Protein AF-A0A5J4NW02-F1 (afdb_monomer_lite)

Sequence (324 aa):
MDTNLSDVGVLQARELKDLLNSIPVDLALSSDLRRANLSAAEFSLPVKIEQDSRLRERNFGVYCGTARRELQKFAETNSKIGGGCDGWRAVGGECSHEMAHRTSTFLMDICVRLVQRLKNGVSALSGKNGTNCPILGHMQTTAMPDPVIDLFDDGESPDDVRSTFAYAGHVLIVSHGGWIRHLLRLLSIQSQHSRYFPKQCVNSVMRNCGLCQVGVAFELAALENYDGKPDPTAVTESPLPVFGTLTGNSEQLSTCHFYSLADRRLPLTAVCYHFNVIKSELETKIRNPNRREPTETSGNSAETLCSQMEIIFSDDGDEYAGKP

Structure (mmCIF, N/CA/C/O backbone):
data_AF-A0A5J4NW02-F1
#
_entry.id   AF-A0A5J4NW02-F1
#
loop_
_atom_site.group_PDB
_atom_site.id
_atom_site.type_symbol
_atom_site.label_atom_id
_atom_site.label_alt_id
_atom_site.label_comp_id
_atom_site.label_asym_id
_atom_site.label_entity_id
_atom_site.label_seq_id
_atom_site.pdbx_PDB_ins_code
_atom_site.Cartn_x
_atom_site.Cartn_y
_atom_site.Cartn_z
_atom_site.occupancy
_atom_site.B_iso_or_equiv
_atom_site.auth_seq_id
_atom_site.auth_comp_id
_atom_site.auth_asym_id
_atom_site.auth_atom_id
_atom_site.pdbx_PDB_model_num
ATOM 1 N N . MET A 1 1 ? 9.909 -10.406 -11.349 1.00 80.81 1 MET A N 1
ATOM 2 C CA . MET A 1 1 ? 10.999 -11.287 -10.862 1.00 80.81 1 MET A CA 1
ATOM 3 C C . MET A 1 1 ? 10.720 -11.690 -9.418 1.00 80.81 1 MET A C 1
ATOM 5 O O . MET A 1 1 ? 10.355 -10.825 -8.622 1.00 80.81 1 MET A O 1
ATOM 9 N N . ASP A 1 2 ? 10.867 -12.974 -9.092 1.00 89.75 2 ASP A N 1
ATOM 10 C CA . ASP A 1 2 ? 10.615 -13.523 -7.754 1.00 89.75 2 ASP A CA 1
ATOM 11 C C . ASP A 1 2 ? 11.936 -13.936 -7.086 1.00 89.75 2 ASP A C 1
ATOM 13 O O . ASP A 1 2 ? 12.480 -15.008 -7.343 1.00 89.75 2 ASP A O 1
ATOM 17 N N . THR A 1 3 ? 12.508 -13.023 -6.304 1.00 90.38 3 THR A N 1
ATOM 18 C CA . THR A 1 3 ? 13.841 -13.157 -5.704 1.00 90.38 3 THR A CA 1
ATOM 19 C C . THR A 1 3 ? 13.765 -13.473 -4.215 1.00 90.38 3 THR A C 1
ATOM 21 O O . THR A 1 3 ? 12.813 -13.092 -3.533 1.00 90.38 3 THR A O 1
ATOM 24 N N . ASN A 1 4 ? 14.798 -14.148 -3.705 1.00 94.00 4 ASN A N 1
ATOM 25 C CA . ASN A 1 4 ? 14.999 -14.332 -2.267 1.00 94.00 4 ASN A CA 1
ATOM 26 C C . ASN A 1 4 ? 15.510 -13.037 -1.611 1.00 94.00 4 ASN A C 1
ATOM 28 O O . ASN A 1 4 ? 15.978 -12.122 -2.294 1.00 94.00 4 ASN A O 1
ATOM 32 N N . LEU A 1 5 ? 15.454 -12.989 -0.279 1.00 93.19 5 LEU A N 1
ATOM 33 C CA . LEU A 1 5 ? 16.158 -11.974 0.502 1.00 93.19 5 LEU A CA 1
ATOM 34 C C . LEU A 1 5 ? 17.674 -12.198 0.444 1.00 93.19 5 LEU A C 1
ATOM 36 O O . LEU A 1 5 ? 18.139 -13.333 0.356 1.00 93.19 5 LEU A O 1
ATOM 40 N N . SER A 1 6 ? 18.433 -11.106 0.520 1.00 95.44 6 SER A N 1
ATOM 41 C CA . SER A 1 6 ? 19.857 -11.153 0.856 1.00 95.44 6 SER A CA 1
ATOM 42 C C . SER A 1 6 ? 20.044 -11.332 2.364 1.00 95.44 6 SER A C 1
ATOM 44 O O . SER A 1 6 ? 19.114 -11.084 3.133 1.00 95.44 6 SER A O 1
ATOM 46 N N . ASP A 1 7 ? 21.259 -11.663 2.805 1.00 95.69 7 ASP A N 1
ATOM 47 C CA . ASP A 1 7 ? 21.586 -11.767 4.236 1.00 95.69 7 ASP A CA 1
ATOM 48 C C . ASP A 1 7 ? 21.279 -10.466 4.996 1.00 95.69 7 ASP A C 1
ATOM 50 O O . ASP A 1 7 ? 20.726 -10.486 6.095 1.00 95.69 7 ASP A O 1
ATOM 54 N N . VAL A 1 8 ? 21.555 -9.317 4.366 1.00 95.50 8 VAL A N 1
ATOM 55 C CA . VAL A 1 8 ? 21.200 -7.993 4.899 1.00 95.50 8 VAL A CA 1
ATOM 56 C C . VAL A 1 8 ? 19.683 -7.842 5.022 1.00 95.50 8 VAL A C 1
ATOM 58 O O . VAL A 1 8 ? 19.200 -7.371 6.047 1.00 95.50 8 VAL A O 1
ATOM 61 N N . GLY A 1 9 ? 18.921 -8.267 4.010 1.00 94.69 9 GLY A N 1
ATOM 62 C CA . GLY A 1 9 ? 17.458 -8.208 4.037 1.00 94.69 9 GLY A CA 1
ATOM 63 C C . GLY A 1 9 ? 16.840 -9.102 5.115 1.00 94.69 9 GLY A C 1
ATOM 64 O O . GLY A 1 9 ? 15.874 -8.699 5.759 1.00 94.69 9 GLY A O 1
ATOM 65 N N . VAL A 1 10 ? 17.418 -10.285 5.357 1.00 96.38 10 VAL A N 1
ATOM 66 C CA . VAL A 1 10 ? 17.011 -11.173 6.460 1.00 96.38 10 VAL A CA 1
ATOM 67 C C . VAL A 1 10 ? 17.256 -10.498 7.808 1.00 96.38 10 VAL A C 1
ATOM 69 O O . VAL A 1 10 ? 16.361 -10.485 8.651 1.00 96.38 10 VAL A O 1
ATOM 72 N N . LEU A 1 11 ? 18.436 -9.898 8.006 1.00 95.19 11 LEU A N 1
ATOM 73 C CA . LEU A 1 11 ? 18.758 -9.191 9.247 1.00 95.19 11 LEU A CA 1
ATOM 74 C C . LEU A 1 11 ? 17.799 -8.018 9.491 1.00 95.19 11 LEU A C 1
ATOM 76 O O . LEU A 1 11 ? 17.215 -7.927 10.568 1.00 95.19 11 LEU A O 1
ATOM 80 N N . GLN A 1 12 ? 17.571 -7.182 8.475 1.00 94.31 12 GLN A N 1
ATOM 81 C CA . GLN A 1 12 ? 16.637 -6.053 8.548 1.00 94.31 12 GLN A CA 1
ATOM 82 C C . GLN A 1 12 ? 15.213 -6.501 8.908 1.00 94.31 12 GLN A C 1
ATOM 84 O O . GLN A 1 12 ? 14.571 -5.891 9.761 1.00 94.31 12 GLN A O 1
ATOM 89 N N . ALA A 1 13 ? 14.718 -7.582 8.297 1.00 95.12 13 ALA A N 1
ATOM 90 C CA . ALA A 1 13 ? 13.386 -8.102 8.593 1.00 95.12 13 ALA A CA 1
ATOM 91 C C . ALA A 1 13 ? 13.298 -8.655 10.023 1.00 95.12 13 ALA A C 1
ATOM 93 O O . ALA A 1 13 ? 12.345 -8.367 10.748 1.00 95.12 13 ALA A O 1
ATOM 94 N N . ARG A 1 14 ? 14.320 -9.397 10.460 1.00 94.81 14 ARG A N 1
ATOM 95 C CA . ARG A 1 14 ? 14.390 -9.948 11.816 1.00 94.81 14 ARG A CA 1
ATOM 96 C C . ARG A 1 14 ? 14.440 -8.861 12.881 1.00 94.81 14 ARG A C 1
ATOM 98 O O . ARG A 1 14 ? 13.827 -9.012 13.933 1.00 94.81 14 ARG A O 1
ATOM 105 N N . GLU A 1 15 ? 15.125 -7.755 12.616 1.00 92.56 15 GLU A N 1
ATOM 106 C CA . GLU A 1 15 ? 15.189 -6.627 13.542 1.00 92.56 15 GLU A CA 1
ATOM 107 C C . GLU A 1 15 ? 13.808 -6.020 13.827 1.00 92.56 15 GLU A C 1
ATOM 109 O O . GLU A 1 15 ? 13.578 -5.545 14.940 1.00 92.56 15 GLU A O 1
ATOM 114 N N . LEU A 1 16 ? 12.869 -6.072 12.877 1.00 92.38 16 LEU A N 1
ATOM 115 C CA . LEU A 1 16 ? 11.509 -5.562 13.066 1.00 92.38 16 LEU A CA 1
ATOM 116 C C . LEU A 1 16 ? 10.633 -6.436 13.969 1.00 92.38 16 LEU A C 1
ATOM 118 O O . LEU A 1 16 ? 9.588 -5.967 14.414 1.00 92.38 16 LEU A O 1
ATOM 122 N N . LYS A 1 17 ? 11.044 -7.674 14.268 1.00 91.06 17 LYS A N 1
ATOM 123 C CA . LYS A 1 17 ? 10.248 -8.649 15.023 1.00 91.06 17 LYS A CA 1
ATOM 124 C C . LYS A 1 17 ? 9.696 -8.085 16.330 1.00 91.06 17 LYS A C 1
ATOM 126 O O . LYS A 1 17 ? 8.482 -8.077 16.516 1.00 91.06 17 LYS A O 1
ATOM 131 N N . ASP A 1 18 ? 10.559 -7.614 17.225 1.00 86.88 18 ASP A N 1
ATOM 132 C CA . ASP A 1 18 ? 10.126 -7.170 18.558 1.00 86.88 18 ASP A CA 1
ATOM 133 C C . ASP A 1 18 ? 9.234 -5.928 18.469 1.00 86.88 18 ASP A C 1
ATOM 135 O O . ASP A 1 18 ? 8.256 -5.794 19.201 1.00 86.88 18 ASP A O 1
ATOM 139 N N . LEU A 1 19 ? 9.535 -5.049 17.511 1.00 87.06 19 LEU A N 1
ATOM 140 C CA . LEU A 1 19 ? 8.756 -3.846 17.265 1.00 87.06 19 LEU A CA 1
ATOM 141 C C . LEU A 1 19 ? 7.344 -4.185 16.769 1.00 87.06 19 LEU A C 1
ATOM 143 O O . LEU A 1 19 ? 6.371 -3.657 17.297 1.00 87.06 19 LEU A O 1
ATOM 147 N N . LEU A 1 20 ? 7.209 -5.077 15.789 1.00 88.81 20 LEU A N 1
ATOM 148 C CA . LEU A 1 20 ? 5.904 -5.452 15.241 1.00 88.81 20 LEU A CA 1
ATOM 149 C C . LEU A 1 20 ? 5.084 -6.302 16.222 1.00 88.81 20 LEU A C 1
ATOM 151 O O . LEU A 1 20 ? 3.869 -6.152 16.274 1.00 88.81 20 LEU A O 1
ATOM 155 N N . ASN A 1 21 ? 5.733 -7.130 17.048 1.00 86.19 21 ASN A N 1
ATOM 156 C CA . ASN A 1 21 ? 5.059 -7.886 18.111 1.00 86.19 21 ASN A CA 1
ATOM 157 C C . ASN A 1 21 ? 4.647 -7.019 19.313 1.00 86.19 21 ASN A C 1
ATOM 159 O O . ASN A 1 21 ? 3.878 -7.480 20.153 1.00 86.19 21 ASN A O 1
ATOM 163 N N . SER A 1 22 ? 5.120 -5.769 19.402 1.00 84.00 22 SER A N 1
ATOM 164 C CA . SER A 1 22 ? 4.680 -4.832 20.446 1.00 84.00 22 SER A CA 1
ATOM 165 C C . SER A 1 22 ? 3.260 -4.298 20.225 1.00 84.00 22 SER A C 1
ATOM 167 O O . SER A 1 22 ? 2.674 -3.725 21.143 1.00 84.00 22 SER A O 1
ATOM 169 N N . ILE A 1 23 ? 2.690 -4.508 19.031 1.00 84.12 23 ILE A N 1
ATOM 170 C CA . ILE A 1 23 ? 1.340 -4.079 18.669 1.00 84.12 23 ILE A CA 1
ATOM 171 C C . ILE A 1 23 ? 0.458 -5.297 18.380 1.00 84.12 23 ILE A C 1
ATOM 173 O O . ILE A 1 23 ? 0.873 -6.197 17.648 1.00 84.12 23 ILE A O 1
ATOM 177 N N . PRO A 1 24 ? -0.785 -5.331 18.895 1.00 85.38 24 PRO A N 1
ATOM 178 C CA . PRO A 1 24 ? -1.750 -6.346 18.498 1.00 85.38 24 PRO A CA 1
ATOM 179 C C . PRO A 1 24 ? -2.114 -6.192 17.013 1.00 85.38 24 PRO A C 1
ATOM 181 O O . PRO A 1 24 ? -2.712 -5.196 16.617 1.00 85.38 24 PRO A O 1
ATOM 184 N N . VAL A 1 25 ? -1.765 -7.189 16.197 1.00 90.62 25 VAL A N 1
ATOM 185 C CA . VAL A 1 25 ? -2.126 -7.268 14.772 1.00 90.62 25 VAL A CA 1
ATOM 186 C C . VAL A 1 25 ? -3.330 -8.194 14.613 1.00 90.62 25 VAL A C 1
ATOM 188 O O . VAL A 1 25 ? -3.232 -9.377 14.924 1.00 90.62 25 VAL A O 1
ATOM 191 N N . ASP A 1 26 ? -4.452 -7.680 14.110 1.00 91.31 26 ASP A N 1
ATOM 192 C CA . ASP A 1 26 ? -5.682 -8.453 13.879 1.00 91.31 26 ASP A CA 1
ATOM 193 C C . ASP A 1 26 ? -5.646 -9.242 12.566 1.00 91.31 26 ASP A C 1
ATOM 195 O O . ASP A 1 26 ? -6.254 -10.311 12.453 1.00 91.31 26 ASP A O 1
ATOM 199 N N . LEU A 1 27 ? -4.945 -8.705 11.565 1.00 94.06 27 LEU A N 1
ATOM 200 C CA . LEU A 1 27 ? -4.784 -9.313 10.251 1.00 94.06 27 LEU A CA 1
ATOM 201 C C . LEU A 1 27 ? -3.380 -9.033 9.709 1.00 94.06 27 LEU A C 1
ATOM 203 O O . LEU A 1 27 ? -2.937 -7.887 9.690 1.00 94.06 27 LEU A O 1
ATOM 207 N N . ALA A 1 28 ? -2.696 -10.072 9.236 1.00 96.81 28 ALA A N 1
ATOM 208 C CA . ALA A 1 28 ? -1.406 -9.946 8.568 1.00 96.81 28 ALA A CA 1
ATOM 209 C C . ALA A 1 28 ? -1.525 -10.436 7.125 1.00 96.81 28 ALA A C 1
ATOM 211 O O . ALA A 1 28 ? -1.912 -11.582 6.889 1.00 96.81 28 ALA A O 1
ATOM 212 N N . LEU A 1 29 ? -1.175 -9.580 6.166 1.00 98.25 29 LEU A N 1
ATOM 213 C CA . LEU A 1 29 ? -1.147 -9.914 4.747 1.00 98.25 29 LEU A CA 1
ATOM 214 C C . LEU A 1 29 ? 0.242 -9.679 4.168 1.00 98.25 29 LEU A C 1
ATOM 216 O O . LEU A 1 29 ? 0.945 -8.743 4.551 1.00 98.25 29 LEU A O 1
ATOM 220 N N . SER A 1 30 ? 0.625 -10.505 3.206 1.00 98.50 30 SER A N 1
ATOM 221 C CA . SER A 1 30 ? 1.867 -10.356 2.465 1.00 98.50 30 SER A CA 1
ATOM 222 C C . SER A 1 30 ? 1.644 -10.581 0.977 1.00 98.50 30 SER A C 1
ATOM 224 O O . SER A 1 30 ? 0.786 -11.365 0.566 1.00 98.50 30 SER A O 1
ATOM 226 N N . SER A 1 31 ? 2.438 -9.910 0.149 1.00 98.31 31 SER A N 1
ATOM 227 C CA . SER A 1 31 ? 2.602 -10.341 -1.233 1.00 98.31 31 SER A CA 1
ATOM 228 C C . SER A 1 31 ? 3.123 -11.775 -1.268 1.00 98.31 31 SER A C 1
ATOM 230 O O . SER A 1 31 ? 4.024 -12.163 -0.530 1.00 98.31 31 SER A O 1
ATOM 232 N N . ASP A 1 32 ? 2.588 -12.550 -2.198 1.00 96.31 32 ASP A N 1
ATOM 233 C CA . ASP A 1 32 ? 3.012 -13.918 -2.482 1.00 96.31 32 ASP A CA 1
ATOM 234 C C . ASP A 1 32 ? 4.400 -14.030 -3.147 1.00 96.31 32 ASP A C 1
ATOM 236 O O . ASP A 1 32 ? 4.909 -15.136 -3.319 1.00 96.31 32 ASP A O 1
ATOM 240 N N . LEU A 1 33 ? 5.051 -12.911 -3.488 1.00 95.75 33 LEU A N 1
ATOM 241 C CA . LEU A 1 33 ? 6.451 -12.915 -3.920 1.00 95.75 33 LEU A CA 1
ATOM 242 C C . LEU A 1 33 ? 7.375 -13.214 -2.737 1.00 95.75 33 LEU A C 1
ATOM 244 O O . LEU A 1 33 ? 7.241 -12.636 -1.655 1.00 95.75 33 LEU A O 1
ATOM 248 N N . ARG A 1 34 ? 8.378 -14.061 -2.975 1.00 96.06 34 ARG A N 1
ATOM 249 C CA . ARG A 1 34 ? 9.289 -14.618 -1.969 1.00 96.06 34 ARG A CA 1
ATOM 250 C C . ARG A 1 34 ? 9.885 -13.563 -1.063 1.00 96.06 34 ARG A C 1
ATOM 252 O O . ARG A 1 34 ? 9.798 -13.725 0.141 1.00 96.06 34 ARG A O 1
ATOM 259 N N . ARG A 1 35 ? 10.450 -12.477 -1.596 1.00 95.81 35 ARG A N 1
ATOM 260 C CA . ARG A 1 35 ? 11.056 -11.423 -0.761 1.00 95.81 35 ARG A CA 1
ATOM 261 C C . ARG A 1 35 ? 10.088 -10.836 0.277 1.00 95.81 35 ARG A C 1
ATOM 263 O O . ARG A 1 35 ? 10.482 -10.681 1.422 1.00 95.81 35 ARG A O 1
ATOM 270 N N . ALA A 1 36 ? 8.828 -10.583 -0.082 1.00 97.38 36 ALA A N 1
ATOM 271 C CA . ALA A 1 36 ? 7.838 -10.051 0.856 1.00 97.38 36 ALA A CA 1
ATOM 272 C C . ALA A 1 36 ? 7.376 -11.131 1.842 1.00 97.38 36 ALA A C 1
ATOM 274 O O . ALA A 1 36 ? 7.312 -10.901 3.048 1.00 97.38 36 ALA A O 1
ATOM 275 N N . ASN A 1 37 ? 7.112 -12.338 1.342 1.00 95.38 37 ASN A N 1
ATOM 276 C CA . ASN A 1 37 ? 6.675 -13.458 2.165 1.00 95.38 37 ASN A CA 1
ATOM 277 C C . ASN A 1 37 ? 7.744 -13.901 3.184 1.00 95.38 37 ASN A C 1
ATOM 279 O O . ASN A 1 37 ? 7.434 -14.135 4.348 1.00 95.38 37 ASN A O 1
ATOM 283 N N . LEU A 1 38 ? 9.010 -13.967 2.767 1.00 96.62 38 LEU A N 1
ATOM 284 C CA . LEU A 1 38 ? 10.145 -14.290 3.632 1.00 96.62 38 LEU A CA 1
ATOM 285 C C . LEU A 1 38 ? 10.386 -13.189 4.671 1.00 96.62 38 LEU A C 1
ATOM 287 O O . LEU A 1 38 ? 10.618 -13.515 5.829 1.00 96.62 38 LEU A O 1
ATOM 291 N N . SER A 1 39 ? 10.262 -11.905 4.307 1.00 96.94 39 SER A N 1
ATOM 292 C CA . SER A 1 39 ? 10.325 -10.817 5.295 1.00 96.94 39 SER A CA 1
ATOM 293 C C . SER A 1 39 ? 9.221 -10.954 6.339 1.00 96.94 39 SER A C 1
ATOM 295 O O . SER A 1 39 ? 9.494 -10.875 7.532 1.00 96.94 39 SER A O 1
ATOM 297 N N . ALA A 1 40 ? 7.990 -11.222 5.898 1.00 96.62 40 ALA A N 1
ATOM 298 C CA . ALA A 1 40 ? 6.853 -11.400 6.791 1.00 96.62 40 ALA A CA 1
ATOM 299 C C . ALA A 1 40 ? 7.052 -12.591 7.750 1.00 96.62 40 ALA A C 1
ATOM 301 O O . ALA A 1 40 ? 6.693 -12.506 8.924 1.00 96.62 40 ALA A O 1
ATOM 302 N N . ALA A 1 41 ? 7.671 -13.679 7.279 1.00 95.19 41 ALA A N 1
ATOM 303 C CA . ALA A 1 41 ? 7.980 -14.848 8.101 1.00 95.19 41 ALA A CA 1
ATOM 304 C C . ALA A 1 41 ? 8.973 -14.539 9.239 1.00 95.19 41 ALA A C 1
ATOM 306 O O . ALA A 1 41 ? 8.799 -15.044 10.351 1.00 95.19 41 ALA A O 1
ATOM 307 N N . GLU A 1 42 ? 9.968 -13.672 9.013 1.00 96.50 42 GLU A N 1
ATOM 308 C CA . GLU A 1 42 ? 10.928 -13.278 10.060 1.00 96.50 42 GLU A CA 1
ATOM 309 C C . GLU A 1 42 ? 10.255 -12.515 11.217 1.00 96.50 42 GLU A C 1
ATOM 311 O O . GLU A 1 42 ? 10.723 -12.582 12.357 1.00 96.50 42 GLU A O 1
ATOM 316 N N . PHE A 1 43 ? 9.111 -11.862 10.978 1.00 93.62 43 PHE A N 1
ATOM 317 C CA . PHE A 1 43 ? 8.384 -11.111 12.009 1.00 93.62 43 PHE A CA 1
ATOM 318 C C . PHE A 1 43 ? 7.805 -12.001 13.114 1.00 93.62 43 PHE A C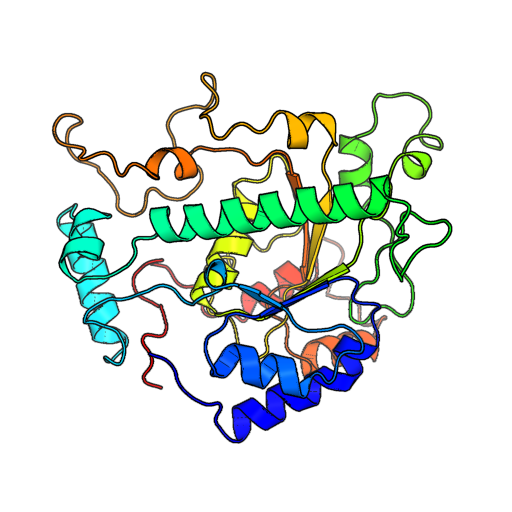 1
ATOM 320 O O . PHE A 1 43 ? 7.514 -11.502 14.198 1.00 93.62 43 PHE A O 1
ATOM 327 N N . SER A 1 44 ? 7.673 -13.316 12.881 1.00 91.69 44 SER A N 1
ATOM 328 C CA . SER A 1 44 ? 7.189 -14.285 13.880 1.00 91.69 44 SER A CA 1
ATOM 329 C C . SER A 1 44 ? 5.861 -13.878 14.543 1.00 91.69 44 SER A C 1
ATOM 331 O O . SER A 1 44 ? 5.718 -13.992 15.759 1.00 91.69 44 SER A O 1
ATOM 333 N N . LEU A 1 45 ? 4.917 -13.352 13.758 1.00 90.88 45 LEU A N 1
ATOM 334 C CA . LEU A 1 45 ? 3.649 -12.831 14.274 1.00 90.88 45 LEU A CA 1
ATOM 335 C C . LEU A 1 45 ? 2.769 -13.953 14.846 1.00 90.88 45 LEU A C 1
ATOM 337 O O . LEU A 1 45 ? 2.776 -15.067 14.316 1.00 90.88 45 LEU A O 1
ATOM 341 N N . PRO A 1 46 ? 1.950 -13.664 15.873 1.00 90.00 46 PRO A N 1
ATOM 342 C CA . PRO A 1 46 ? 1.022 -14.641 16.443 1.00 90.00 46 PRO A CA 1
ATOM 343 C C . PRO A 1 46 ? -0.159 -14.957 15.512 1.00 90.00 46 PRO A C 1
ATOM 345 O O . PRO A 1 46 ? -0.817 -15.984 15.674 1.00 90.00 46 PRO A O 1
ATOM 348 N N . VAL A 1 47 ? -0.442 -14.082 14.542 1.00 92.06 47 VAL A N 1
ATOM 349 C CA . VAL A 1 47 ? -1.497 -14.273 13.543 1.00 92.06 47 VAL A CA 1
ATOM 350 C C . VAL A 1 47 ? -0.949 -14.904 12.269 1.00 92.06 47 VAL A C 1
ATOM 352 O O . VAL A 1 47 ? 0.175 -14.633 11.845 1.00 92.06 47 VAL A O 1
ATOM 355 N N . LYS A 1 48 ? -1.772 -15.738 11.624 1.00 95.25 48 LYS A N 1
ATOM 356 C CA . LYS A 1 48 ? -1.430 -16.334 10.332 1.00 95.25 48 LYS A CA 1
ATOM 357 C C . LYS A 1 48 ? -1.273 -15.233 9.282 1.00 95.25 48 LYS A C 1
ATOM 359 O O . LYS A 1 48 ? -2.153 -14.391 9.131 1.00 95.25 48 LYS A O 1
ATOM 364 N N . ILE A 1 49 ? -0.180 -15.302 8.529 1.00 96.88 49 ILE A N 1
ATOM 365 C CA . ILE A 1 49 ? 0.072 -14.415 7.395 1.00 96.88 49 ILE A CA 1
ATOM 366 C C . ILE A 1 49 ? -0.680 -14.962 6.182 1.00 96.88 49 ILE A C 1
ATOM 368 O O . ILE A 1 49 ? -0.470 -16.103 5.762 1.00 96.88 49 ILE A O 1
ATOM 372 N N . GLU A 1 50 ? -1.574 -14.150 5.635 1.00 97.44 50 GLU A N 1
ATOM 373 C CA . GLU A 1 50 ? -2.312 -14.444 4.413 1.00 97.44 50 GLU A CA 1
ATOM 374 C C . GLU A 1 50 ? -1.582 -13.877 3.200 1.00 97.44 50 GLU A C 1
ATOM 376 O O . GLU A 1 50 ? -0.990 -12.803 3.259 1.00 97.44 50 GLU A O 1
ATOM 381 N N . GLN A 1 51 ? -1.614 -14.602 2.088 1.00 97.69 51 GLN A N 1
ATOM 382 C CA . GLN A 1 51 ? -0.993 -14.152 0.849 1.00 97.69 51 GLN A CA 1
ATOM 383 C C . GLN A 1 51 ? -2.038 -13.540 -0.077 1.00 97.69 51 GLN A C 1
ATOM 385 O O . GLN A 1 51 ? -3.096 -14.133 -0.282 1.00 97.69 51 GLN A O 1
ATOM 390 N N . ASP A 1 52 ? -1.726 -12.385 -0.662 1.00 97.75 52 ASP A N 1
ATOM 391 C CA . ASP A 1 52 ? -2.585 -11.723 -1.645 1.00 97.75 52 ASP A CA 1
ATOM 392 C C . ASP A 1 52 ? -1.752 -11.242 -2.842 1.00 97.75 52 ASP A C 1
ATOM 394 O O . ASP A 1 52 ? -0.830 -10.430 -2.718 1.00 97.75 52 ASP A O 1
ATOM 398 N N . SER A 1 53 ? -2.073 -11.745 -4.035 1.00 96.50 53 SER A N 1
ATOM 399 C CA . SER A 1 53 ? -1.360 -11.398 -5.267 1.00 96.50 53 SER A CA 1
ATOM 400 C C . SER A 1 53 ? -1.569 -9.940 -5.693 1.00 96.50 53 SER A C 1
ATOM 402 O O . SER A 1 53 ? -0.779 -9.410 -6.474 1.00 96.50 53 SER A O 1
ATOM 404 N N . ARG A 1 54 ? -2.596 -9.251 -5.181 1.00 96.25 54 ARG A N 1
ATOM 405 C CA . ARG A 1 54 ? -2.818 -7.816 -5.428 1.00 96.25 54 ARG A CA 1
ATOM 406 C C . ARG A 1 54 ? -1.808 -6.935 -4.707 1.00 96.25 54 ARG A C 1
ATOM 408 O O . ARG A 1 54 ? -1.733 -5.758 -5.040 1.00 96.25 54 ARG A O 1
ATOM 415 N N . LEU A 1 55 ? -1.018 -7.492 -3.785 1.00 97.31 55 LEU A N 1
ATOM 416 C CA . LEU A 1 55 ? 0.080 -6.819 -3.086 1.00 97.31 55 LEU A CA 1
ATOM 417 C C . LEU A 1 55 ? 1.421 -6.916 -3.824 1.00 97.31 55 LEU A C 1
ATOM 419 O O . LEU A 1 55 ? 2.429 -6.454 -3.295 1.00 97.31 55 LEU A O 1
ATOM 423 N N . ARG A 1 56 ? 1.487 -7.552 -5.000 1.00 96.31 56 ARG A N 1
ATOM 424 C CA . ARG A 1 56 ? 2.732 -7.702 -5.775 1.00 96.31 56 ARG A CA 1
ATOM 425 C C . ARG A 1 56 ? 3.315 -6.353 -6.198 1.00 96.31 56 ARG A C 1
ATOM 427 O O . ARG A 1 56 ? 2.588 -5.372 -6.344 1.00 96.31 56 ARG A O 1
ATOM 434 N N . GLU A 1 57 ? 4.624 -6.320 -6.442 1.00 93.81 57 GLU A N 1
ATOM 435 C CA . GLU A 1 57 ? 5.261 -5.157 -7.072 1.00 93.81 57 GLU A CA 1
ATOM 436 C C . GLU A 1 57 ? 4.658 -4.895 -8.455 1.00 93.81 57 GLU A C 1
ATOM 438 O O . GLU A 1 57 ? 4.102 -5.817 -9.063 1.00 93.81 57 GLU A O 1
ATOM 443 N N . ARG A 1 58 ? 4.771 -3.658 -8.945 1.00 91.88 58 ARG A N 1
ATOM 444 C CA . ARG A 1 58 ? 4.409 -3.329 -10.323 1.00 91.88 58 ARG A CA 1
ATOM 445 C C . ARG A 1 58 ? 5.119 -4.264 -11.299 1.00 91.88 58 ARG A C 1
ATOM 447 O O . ARG A 1 58 ? 6.308 -4.569 -11.167 1.00 91.88 58 ARG A O 1
ATOM 454 N N . ASN A 1 59 ? 4.374 -4.751 -12.283 1.00 90.81 59 ASN A N 1
ATOM 455 C CA . ASN A 1 59 ? 4.954 -5.551 -13.352 1.00 90.81 59 ASN A CA 1
ATOM 456 C C . ASN A 1 59 ? 5.577 -4.633 -14.417 1.00 90.81 59 ASN A C 1
ATOM 458 O O . ASN A 1 59 ? 4.866 -3.877 -15.064 1.00 90.81 59 ASN A O 1
ATOM 462 N N . PHE A 1 60 ? 6.884 -4.735 -14.663 1.00 90.69 60 PHE A N 1
ATOM 463 C CA . PHE A 1 60 ? 7.561 -3.961 -15.719 1.00 90.69 60 PHE A CA 1
ATOM 464 C C . PHE A 1 60 ? 7.689 -4.712 -17.050 1.00 90.69 60 PHE A C 1
ATOM 466 O O . PHE A 1 60 ? 8.398 -4.264 -17.950 1.00 90.69 60 PHE A O 1
ATOM 473 N N . GLY A 1 61 ? 7.054 -5.880 -17.175 1.00 93.00 61 GLY A N 1
ATOM 474 C CA . GLY A 1 61 ? 7.091 -6.679 -18.393 1.00 93.00 61 GLY A CA 1
ATOM 475 C C . GLY A 1 61 ? 8.510 -7.110 -18.750 1.00 93.00 61 GLY A C 1
ATOM 476 O O . GLY A 1 61 ? 9.241 -7.612 -17.890 1.00 93.00 61 GLY A O 1
ATOM 477 N N . VAL A 1 62 ? 8.922 -6.876 -19.999 1.00 93.19 62 VAL A N 1
ATOM 478 C CA . VAL A 1 62 ? 10.278 -7.203 -20.489 1.00 93.19 62 VAL A CA 1
ATOM 479 C C . VAL A 1 62 ? 11.401 -6.482 -19.733 1.00 93.19 62 VAL A C 1
ATOM 481 O O . VAL A 1 62 ? 12.543 -6.928 -19.788 1.00 93.19 62 VAL A O 1
ATOM 484 N N . TYR A 1 63 ? 11.094 -5.403 -19.005 1.00 90.81 63 TYR A N 1
ATOM 485 C CA . TYR A 1 63 ? 12.072 -4.667 -18.198 1.00 90.81 63 TYR A CA 1
ATOM 486 C C . TYR A 1 63 ? 12.282 -5.268 -16.800 1.00 90.81 63 TYR A C 1
ATOM 488 O O . TYR A 1 63 ? 13.132 -4.811 -16.041 1.00 90.81 63 TYR A O 1
ATOM 496 N N . CYS A 1 64 ? 11.559 -6.326 -16.423 1.00 88.12 64 CYS A N 1
ATOM 497 C CA . CYS A 1 64 ? 11.843 -7.032 -15.177 1.00 88.12 64 CYS A CA 1
ATOM 498 C C . CYS A 1 64 ? 13.257 -7.644 -15.197 1.00 88.12 64 CYS A C 1
ATOM 500 O O . CYS A 1 64 ? 13.562 -8.515 -16.007 1.00 88.12 64 CYS A O 1
ATOM 502 N N . GLY A 1 65 ? 14.102 -7.252 -14.246 1.00 86.19 65 GLY A N 1
ATOM 503 C CA . GLY A 1 65 ? 15.4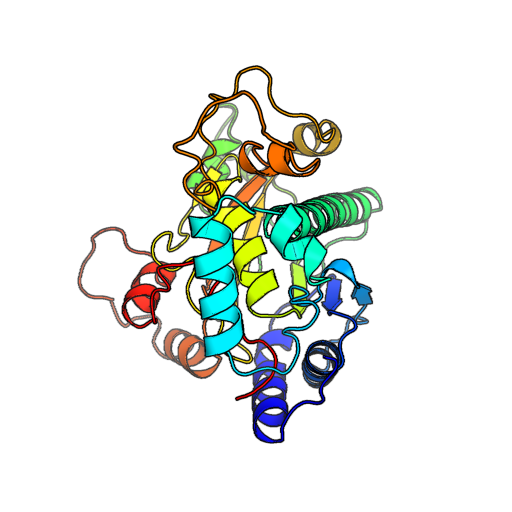90 -7.699 -14.101 1.00 86.19 65 GLY A CA 1
ATOM 504 C C . GLY A 1 65 ? 16.501 -6.887 -14.916 1.00 86.19 65 GLY A C 1
ATOM 505 O O . GLY A 1 65 ? 17.694 -7.213 -14.903 1.00 86.19 65 GLY A O 1
ATOM 506 N N . THR A 1 66 ? 16.061 -5.841 -15.618 1.00 87.56 66 THR A N 1
ATOM 507 C CA . THR A 1 66 ? 16.957 -4.936 -16.341 1.00 87.56 66 THR A CA 1
ATOM 508 C C . THR A 1 66 ? 17.524 -3.852 -15.423 1.00 87.56 66 THR A C 1
ATOM 510 O O . THR A 1 66 ? 17.149 -3.725 -14.256 1.00 87.56 66 THR A O 1
ATOM 513 N N . ALA A 1 67 ? 18.488 -3.078 -15.928 1.00 86.50 67 ALA A N 1
ATOM 514 C CA . ALA A 1 67 ? 18.992 -1.925 -15.191 1.00 86.50 67 ALA A CA 1
ATOM 515 C C . ALA A 1 67 ? 17.910 -0.837 -15.118 1.00 86.50 67 ALA A C 1
ATOM 517 O O . ALA A 1 67 ? 17.264 -0.544 -16.124 1.00 86.50 67 ALA A O 1
ATOM 518 N N . ARG A 1 68 ? 17.773 -0.173 -13.964 1.00 81.94 68 ARG A N 1
ATOM 519 C CA . ARG A 1 68 ? 16.773 0.890 -13.743 1.00 81.94 68 ARG A CA 1
ATOM 520 C C . ARG A 1 68 ? 16.775 1.973 -14.825 1.00 81.94 68 ARG A C 1
ATOM 522 O O . ARG A 1 68 ? 15.716 2.368 -15.292 1.00 81.94 68 ARG A O 1
ATOM 529 N N . ARG A 1 69 ? 17.954 2.377 -15.306 1.00 84.88 69 ARG A N 1
ATOM 530 C CA . ARG A 1 69 ? 18.104 3.349 -16.407 1.00 84.88 69 ARG A CA 1
ATOM 531 C C . ARG A 1 69 ? 17.361 2.961 -17.694 1.00 84.88 69 ARG A C 1
ATOM 533 O O . ARG A 1 69 ? 16.979 3.831 -18.466 1.00 84.88 69 ARG A O 1
ATOM 540 N N . GLU A 1 70 ? 17.192 1.666 -17.958 1.00 88.38 70 GLU A N 1
ATOM 541 C CA . GLU A 1 70 ? 16.506 1.176 -19.160 1.00 88.38 70 GLU A CA 1
ATOM 542 C C . GLU A 1 70 ? 14.993 1.307 -19.011 1.00 88.38 70 GLU A C 1
ATOM 544 O O . GLU A 1 70 ? 14.339 1.800 -19.929 1.00 88.38 70 GLU A O 1
ATOM 549 N N . LEU A 1 71 ? 14.468 0.955 -17.833 1.00 87.31 71 LEU A N 1
ATOM 550 C CA . LEU A 1 71 ? 13.076 1.204 -17.469 1.00 87.31 71 LEU A CA 1
ATOM 551 C C . LEU A 1 71 ? 12.766 2.705 -17.504 1.00 87.31 71 LEU A C 1
ATOM 553 O O . LEU A 1 71 ? 11.770 3.106 -18.095 1.00 87.31 71 LEU A O 1
ATOM 557 N N . GLN A 1 72 ? 13.658 3.535 -16.956 1.00 85.25 72 GLN A N 1
ATOM 558 C CA . GLN A 1 72 ? 13.520 4.991 -16.960 1.00 85.25 72 GLN A CA 1
ATOM 559 C C . GLN A 1 72 ? 13.454 5.561 -18.375 1.00 85.25 72 GLN A C 1
ATOM 561 O O . GLN A 1 72 ? 12.542 6.311 -18.712 1.00 85.25 72 GLN A O 1
ATOM 566 N N . LYS A 1 73 ? 14.381 5.141 -19.242 1.00 87.81 73 LYS A N 1
ATOM 567 C CA . LYS A 1 73 ? 14.389 5.555 -20.646 1.00 87.81 73 LYS A CA 1
ATOM 568 C C . LYS A 1 73 ? 13.107 5.138 -21.368 1.00 87.81 73 LYS A C 1
ATOM 570 O O . LYS A 1 73 ? 12.584 5.911 -22.173 1.00 87.81 73 LYS A O 1
ATOM 575 N N . PHE A 1 74 ? 12.608 3.931 -21.100 1.00 89.88 74 PHE A N 1
ATOM 576 C CA . PHE A 1 74 ? 11.335 3.470 -21.646 1.00 89.88 74 PHE A CA 1
ATOM 577 C C . PHE A 1 74 ? 10.172 4.331 -21.152 1.00 89.88 74 PHE A C 1
ATOM 579 O O . PHE A 1 74 ? 9.442 4.865 -21.979 1.00 89.88 74 PHE A O 1
ATOM 586 N N . ALA A 1 75 ? 10.043 4.524 -19.841 1.00 85.94 75 ALA A N 1
ATOM 587 C CA . ALA A 1 75 ? 9.010 5.342 -19.217 1.00 85.94 75 ALA A CA 1
ATOM 588 C C . ALA A 1 75 ? 8.965 6.769 -19.782 1.00 85.94 75 ALA A C 1
ATOM 590 O O . ALA A 1 75 ? 7.909 7.250 -20.196 1.00 85.94 75 ALA A O 1
ATOM 591 N N . GLU A 1 76 ? 10.121 7.430 -19.871 1.00 84.44 76 GLU A N 1
ATOM 592 C CA . GLU A 1 76 ? 10.239 8.765 -20.458 1.00 84.44 76 GLU A CA 1
ATOM 593 C C . GLU A 1 76 ? 9.818 8.788 -21.928 1.00 84.44 76 GLU A C 1
ATOM 595 O O . GLU A 1 76 ? 9.130 9.709 -22.363 1.00 84.44 76 GLU A O 1
ATOM 600 N N . THR A 1 77 ? 10.234 7.784 -22.704 1.00 86.81 77 THR A N 1
ATOM 601 C CA . THR A 1 77 ? 9.884 7.686 -24.126 1.00 86.81 77 THR A CA 1
ATOM 602 C C . THR A 1 77 ? 8.389 7.444 -24.291 1.00 86.81 77 THR A C 1
ATOM 604 O O . THR A 1 77 ? 7.749 8.151 -25.062 1.00 86.81 77 THR A O 1
ATOM 607 N N . ASN A 1 78 ? 7.829 6.500 -23.532 1.00 84.69 78 ASN A N 1
ATOM 608 C CA . ASN A 1 78 ? 6.413 6.154 -23.535 1.00 84.69 78 ASN A CA 1
ATOM 609 C C . ASN A 1 78 ? 5.536 7.368 -23.197 1.00 84.69 78 ASN A C 1
ATOM 611 O O . ASN A 1 78 ? 4.542 7.618 -23.871 1.00 84.69 78 ASN A O 1
ATOM 615 N N . SER A 1 79 ? 5.943 8.160 -22.203 1.00 78.06 79 SER A N 1
ATOM 616 C CA . SER A 1 79 ? 5.272 9.413 -21.847 1.00 78.06 79 SER A CA 1
ATOM 617 C C . SER A 1 79 ? 5.366 10.457 -22.970 1.00 78.06 79 SER A C 1
ATOM 619 O O . SER A 1 79 ? 4.345 10.985 -23.404 1.00 78.06 79 SER A O 1
ATOM 621 N N . LYS A 1 80 ? 6.566 10.699 -23.524 1.00 79.50 80 LYS A N 1
ATOM 622 C CA . LYS A 1 80 ? 6.794 11.693 -24.596 1.00 79.50 80 LYS A CA 1
ATOM 623 C C . LYS A 1 80 ? 5.998 11.421 -25.871 1.00 79.50 80 LYS A C 1
ATOM 625 O O . LYS A 1 80 ? 5.612 12.368 -26.547 1.00 79.50 80 LYS A O 1
ATOM 630 N N . ILE A 1 81 ? 5.785 10.152 -26.216 1.00 83.81 81 ILE A N 1
ATOM 631 C CA . ILE A 1 81 ? 5.023 9.762 -27.412 1.00 83.81 81 ILE A CA 1
ATOM 632 C C . ILE A 1 81 ? 3.521 9.595 -27.141 1.00 83.81 81 ILE A C 1
ATOM 634 O O . ILE A 1 81 ? 2.794 9.200 -28.047 1.00 83.81 81 ILE A O 1
ATOM 638 N N . GLY A 1 82 ? 3.058 9.841 -25.909 1.00 77.25 82 GLY A N 1
ATOM 639 C CA . GLY A 1 82 ? 1.658 9.646 -25.525 1.00 77.25 82 GLY A CA 1
ATOM 640 C C . GLY A 1 82 ? 1.217 8.179 -25.484 1.00 77.25 82 GLY A C 1
ATOM 641 O O . GLY A 1 82 ? 0.030 7.897 -25.591 1.00 77.25 82 GLY A O 1
ATOM 642 N N . GLY A 1 83 ? 2.148 7.230 -25.331 1.00 76.50 83 GLY A N 1
ATOM 643 C CA . GLY A 1 83 ? 1.845 5.794 -25.342 1.00 76.50 83 GLY A CA 1
ATOM 644 C C . GLY A 1 83 ? 1.065 5.315 -24.113 1.00 76.50 83 GLY A C 1
ATOM 645 O O . GLY A 1 83 ? 0.388 4.288 -24.174 1.00 76.50 83 GLY A O 1
ATOM 646 N N . GLY A 1 84 ? 1.119 6.064 -23.004 1.00 79.69 84 GLY A N 1
ATOM 647 C CA . GLY A 1 84 ? 0.269 5.863 -21.828 1.00 79.69 84 GLY A CA 1
ATOM 648 C C . GLY A 1 84 ? 0.242 4.409 -21.341 1.00 79.69 84 GLY A C 1
ATOM 649 O O . GLY A 1 84 ? 1.276 3.742 -21.260 1.00 79.69 84 GLY A O 1
ATOM 650 N N . CYS A 1 85 ? -0.951 3.900 -21.019 1.00 83.25 85 CYS A N 1
ATOM 651 C CA . CYS A 1 85 ? -1.112 2.504 -20.603 1.00 83.25 85 CYS A CA 1
ATOM 652 C C . CYS A 1 85 ? -0.844 1.493 -21.721 1.00 83.25 85 CYS A C 1
ATOM 654 O O . CYS A 1 85 ? -0.372 0.397 -21.431 1.00 83.25 85 CYS A O 1
ATOM 656 N N . ASP A 1 86 ? -1.120 1.833 -22.978 1.00 86.88 86 ASP A N 1
ATOM 657 C CA . ASP A 1 86 ? -0.973 0.881 -24.081 1.00 86.88 86 ASP A CA 1
ATOM 658 C C . ASP A 1 86 ? 0.495 0.571 -24.363 1.00 86.88 86 ASP A C 1
ATOM 660 O O . ASP A 1 86 ? 0.837 -0.584 -24.608 1.00 86.88 86 ASP A O 1
ATOM 664 N N . GLY A 1 87 ? 1.388 1.551 -24.214 1.00 88.50 87 GLY A N 1
ATOM 665 C CA . GLY A 1 87 ? 2.824 1.298 -24.295 1.00 88.50 87 GLY A CA 1
ATOM 666 C C . GLY A 1 87 ? 3.332 0.395 -23.170 1.00 88.50 87 GLY A C 1
ATOM 667 O O . GLY A 1 87 ? 4.111 -0.521 -23.436 1.00 88.50 87 GLY A O 1
ATOM 668 N N . TRP A 1 88 ? 2.842 0.567 -21.935 1.00 87.94 88 TRP A N 1
ATOM 669 C CA . TRP A 1 88 ? 3.141 -0.353 -20.827 1.00 87.94 88 TRP A CA 1
ATOM 670 C C . TRP A 1 88 ? 2.657 -1.781 -21.123 1.00 87.94 88 TRP A C 1
ATOM 672 O O . TRP A 1 88 ? 3.418 -2.732 -20.948 1.00 87.94 88 TRP A O 1
ATOM 682 N N . ARG A 1 89 ? 1.443 -1.946 -21.659 1.00 88.62 89 ARG A N 1
ATOM 683 C CA . ARG A 1 89 ? 0.908 -3.263 -22.048 1.00 88.62 89 ARG A CA 1
ATOM 684 C C . ARG A 1 89 ? 1.661 -3.894 -23.212 1.00 88.62 89 ARG A C 1
ATOM 686 O O . ARG A 1 89 ? 1.865 -5.106 -23.209 1.00 88.62 89 ARG A O 1
ATOM 693 N N . ALA A 1 90 ? 2.102 -3.094 -24.182 1.00 91.56 90 ALA A N 1
ATOM 694 C CA . ALA A 1 90 ? 2.844 -3.569 -25.349 1.00 91.56 90 ALA A CA 1
ATOM 695 C C . ALA A 1 90 ? 4.160 -4.263 -24.964 1.00 91.56 90 ALA A C 1
ATOM 697 O O . ALA A 1 90 ? 4.611 -5.171 -25.658 1.00 91.56 90 ALA A O 1
ATOM 698 N N . VAL A 1 91 ? 4.748 -3.878 -23.829 1.00 93.81 91 VAL A N 1
ATOM 699 C CA . VAL A 1 91 ? 5.948 -4.516 -23.273 1.00 93.81 91 VAL A CA 1
ATOM 700 C C . VAL A 1 91 ? 5.632 -5.580 -22.215 1.00 93.81 91 VAL A C 1
ATOM 702 O O . VAL A 1 91 ? 6.537 -6.060 -21.534 1.00 93.81 91 VAL A O 1
ATOM 705 N N . GLY A 1 92 ? 4.359 -5.960 -22.061 1.00 92.81 92 GLY A N 1
ATOM 706 C CA . GLY A 1 92 ? 3.881 -6.913 -21.054 1.00 92.81 92 GLY A CA 1
ATOM 707 C C . GLY A 1 92 ? 3.916 -6.377 -19.619 1.00 92.81 92 GLY A C 1
ATOM 708 O O . GLY A 1 92 ? 3.918 -7.166 -18.672 1.00 92.81 92 GLY A O 1
ATOM 709 N N . GLY A 1 93 ? 4.018 -5.058 -19.457 1.00 91.25 93 GLY A N 1
ATOM 710 C CA . GLY A 1 93 ? 4.014 -4.365 -18.177 1.00 91.25 93 GLY A CA 1
ATOM 711 C C . GLY A 1 93 ? 2.616 -3.937 -17.733 1.00 91.25 93 GLY A C 1
ATOM 712 O O . GLY A 1 93 ? 1.645 -3.991 -18.482 1.00 91.25 93 GLY A O 1
ATOM 713 N N . GLU A 1 94 ? 2.547 -3.509 -16.481 1.00 89.12 94 GLU A N 1
ATOM 714 C CA . GLU A 1 94 ? 1.387 -2.933 -15.815 1.00 89.12 94 GLU A CA 1
ATOM 715 C C . GLU A 1 94 ? 1.518 -1.408 -15.832 1.00 89.12 94 GLU A C 1
ATOM 717 O O . GLU A 1 94 ? 2.567 -0.856 -15.477 1.00 89.12 94 GLU A O 1
ATOM 722 N N . CYS A 1 95 ? 0.464 -0.706 -16.240 1.00 85.88 95 CYS A N 1
ATOM 723 C CA . CYS A 1 95 ? 0.436 0.748 -16.144 1.00 85.88 95 CYS A CA 1
ATOM 724 C C . CYS A 1 95 ? -0.017 1.224 -14.757 1.00 85.88 95 CYS A C 1
ATOM 726 O O . CYS A 1 95 ? -0.684 0.513 -14.005 1.00 85.88 95 CYS A O 1
ATOM 728 N N . SER A 1 96 ? 0.277 2.481 -14.434 1.00 82.19 96 SER A N 1
ATOM 729 C CA . SER A 1 96 ? -0.058 3.098 -13.143 1.00 82.19 96 SER A CA 1
ATOM 730 C C . SER A 1 96 ? -1.559 3.074 -12.812 1.00 82.19 96 SER A C 1
ATOM 732 O O . SER A 1 96 ? -1.922 2.981 -11.641 1.00 82.19 96 SER A O 1
ATOM 734 N N . HIS A 1 97 ? -2.447 3.089 -13.816 1.00 83.94 97 HIS A N 1
ATOM 735 C CA . HIS A 1 97 ? -3.895 2.963 -13.596 1.00 83.94 97 HIS A CA 1
ATOM 736 C C . HIS A 1 97 ? -4.311 1.541 -13.178 1.00 83.94 97 HIS A C 1
ATOM 738 O O . HIS A 1 97 ? -5.165 1.379 -12.309 1.00 83.94 97 HIS A O 1
ATOM 744 N N . GLU A 1 98 ? -3.692 0.506 -13.751 1.00 86.56 98 GLU A N 1
ATOM 745 C CA . GLU A 1 98 ? -3.918 -0.898 -13.366 1.00 86.56 98 GLU A CA 1
ATOM 746 C C . GLU A 1 98 ? -3.416 -1.151 -11.939 1.00 86.56 98 GLU A C 1
ATOM 748 O O . GLU A 1 98 ? -4.125 -1.715 -11.101 1.00 86.56 98 GLU A O 1
ATOM 753 N N . MET A 1 99 ? -2.238 -0.604 -11.631 1.00 88.38 99 MET A N 1
ATOM 754 C CA . MET A 1 99 ? -1.654 -0.593 -10.293 1.00 88.38 99 MET A CA 1
ATOM 755 C C . MET A 1 99 ? -2.577 0.086 -9.268 1.00 88.38 99 MET A C 1
ATOM 757 O O . MET A 1 99 ? -2.836 -0.457 -8.188 1.00 88.38 99 MET A O 1
ATOM 761 N N . ALA A 1 100 ? -3.117 1.262 -9.605 1.00 85.06 100 ALA A N 1
ATOM 762 C CA . ALA A 1 100 ? -4.071 1.985 -8.767 1.00 85.06 100 ALA A CA 1
ATOM 763 C C . ALA A 1 100 ? -5.374 1.192 -8.573 1.00 85.06 100 ALA A C 1
ATOM 765 O O . ALA A 1 100 ? -5.908 1.149 -7.462 1.00 85.06 100 ALA A O 1
ATOM 766 N N . HIS A 1 101 ? -5.857 0.504 -9.611 1.00 86.31 101 HIS A N 1
ATOM 767 C CA . HIS A 1 101 ? -7.058 -0.327 -9.541 1.00 86.31 101 HIS A CA 1
ATOM 768 C C . HIS A 1 101 ? -6.935 -1.461 -8.537 1.00 86.31 101 HIS A C 1
ATOM 770 O O . HIS A 1 101 ? -7.763 -1.580 -7.631 1.00 86.31 101 HIS A O 1
ATOM 776 N N . ARG A 1 102 ? -5.890 -2.283 -8.653 1.00 91.38 102 ARG A N 1
ATOM 777 C CA . ARG A 1 102 ? -5.731 -3.410 -7.729 1.00 91.38 102 ARG A CA 1
ATOM 778 C C . ARG A 1 102 ? -5.448 -2.950 -6.302 1.00 91.38 102 ARG A C 1
ATOM 780 O O . ARG A 1 102 ? -5.913 -3.591 -5.367 1.00 91.38 102 ARG A O 1
ATOM 787 N N . THR A 1 103 ? -4.740 -1.832 -6.135 1.00 92.12 103 THR A N 1
ATOM 788 C CA . THR A 1 103 ? -4.443 -1.253 -4.817 1.00 92.12 103 THR A CA 1
ATOM 789 C C . THR A 1 103 ? -5.703 -0.697 -4.148 1.00 92.12 103 THR A C 1
ATOM 791 O O . THR A 1 103 ? -5.952 -0.997 -2.984 1.00 92.12 103 THR A O 1
ATOM 794 N N . SER A 1 104 ? -6.528 0.063 -4.874 1.00 89.50 104 SER A N 1
ATOM 795 C CA . SER A 1 104 ? -7.789 0.612 -4.346 1.00 89.50 104 SER A CA 1
ATOM 796 C C . SER A 1 104 ? -8.808 -0.485 -4.041 1.00 89.50 104 SER A C 1
ATOM 798 O O . SER A 1 104 ? -9.400 -0.479 -2.966 1.00 89.50 104 SER A O 1
ATOM 800 N N . THR A 1 105 ? -8.951 -1.471 -4.931 1.00 90.06 105 THR A N 1
ATOM 801 C CA . THR A 1 105 ? -9.831 -2.631 -4.712 1.00 90.06 105 THR A CA 1
ATOM 802 C C . THR A 1 105 ? -9.399 -3.420 -3.477 1.00 90.06 105 THR A C 1
ATOM 804 O O . THR A 1 105 ? -10.222 -3.727 -2.622 1.00 90.06 105 THR A O 1
ATOM 807 N N . PHE A 1 106 ? -8.096 -3.687 -3.333 1.00 94.88 106 PHE A N 1
ATOM 808 C CA . PHE A 1 106 ? -7.551 -4.318 -2.131 1.00 94.88 106 PHE A CA 1
ATOM 809 C C . PHE A 1 106 ? -7.882 -3.518 -0.861 1.00 94.88 106 PHE A C 1
ATOM 811 O O . PHE A 1 106 ? -8.340 -4.095 0.123 1.00 94.88 106 PHE A O 1
ATOM 818 N N . LEU A 1 107 ? -7.672 -2.197 -0.879 1.00 94.56 107 LEU A N 1
ATOM 819 C CA . LEU A 1 107 ? -7.934 -1.331 0.270 1.00 94.56 107 LEU A CA 1
ATOM 820 C C . LEU A 1 107 ? -9.409 -1.380 0.696 1.00 94.56 107 LEU A C 1
ATOM 822 O O . LEU A 1 107 ? -9.687 -1.584 1.876 1.00 94.56 107 LEU A O 1
ATOM 826 N N . MET A 1 108 ? -10.343 -1.242 -0.252 1.00 92.06 108 MET A N 1
ATOM 827 C CA . MET A 1 108 ? -11.781 -1.309 0.040 1.00 92.06 108 MET A CA 1
ATOM 828 C C . MET A 1 108 ? -12.191 -2.682 0.583 1.00 92.06 108 MET A C 1
ATOM 830 O O . MET A 1 108 ? -12.905 -2.752 1.582 1.00 92.06 108 MET A O 1
ATOM 834 N N . ASP A 1 109 ? -11.694 -3.770 -0.010 1.00 93.25 109 ASP A N 1
ATOM 835 C CA . ASP A 1 109 ? -11.988 -5.130 0.454 1.00 93.25 109 ASP A CA 1
ATOM 836 C C . ASP A 1 109 ? -11.507 -5.361 1.892 1.00 93.25 109 ASP A C 1
ATOM 838 O O . ASP A 1 109 ? -12.203 -5.996 2.687 1.00 93.25 109 ASP A O 1
ATOM 842 N N . ILE A 1 110 ? -10.334 -4.829 2.256 1.00 94.56 110 ILE A N 1
ATOM 843 C CA . ILE A 1 110 ? -9.838 -4.894 3.635 1.00 94.56 110 ILE A CA 1
ATOM 844 C C . ILE A 1 110 ? -10.738 -4.106 4.588 1.00 94.56 110 ILE A C 1
ATOM 846 O O . ILE A 1 110 ? -11.076 -4.630 5.652 1.00 94.56 110 ILE A O 1
ATOM 850 N N . CYS A 1 111 ? -11.178 -2.902 4.216 1.00 93.81 111 CYS A N 1
ATOM 851 C CA . CYS A 1 111 ? -12.131 -2.131 5.017 1.00 93.81 111 CYS A CA 1
ATOM 852 C C . CYS A 1 111 ? -13.429 -2.922 5.252 1.00 93.81 111 CYS A C 1
ATOM 854 O O . CYS A 1 111 ? -13.841 -3.101 6.400 1.00 93.81 111 CYS A O 1
ATOM 856 N N . VAL A 1 112 ? -14.024 -3.483 4.193 1.00 91.81 112 VAL A N 1
ATOM 857 C CA . VAL A 1 112 ? -15.242 -4.310 4.278 1.00 91.81 112 VAL A CA 1
ATOM 858 C C . VAL A 1 112 ? -15.019 -5.538 5.163 1.00 91.81 112 VAL A C 1
ATOM 860 O O . VAL A 1 112 ? -15.851 -5.856 6.015 1.00 91.81 112 VAL A O 1
ATOM 863 N N . ARG A 1 113 ? -13.876 -6.213 5.019 1.00 92.31 113 ARG A N 1
ATOM 864 C CA . ARG A 1 113 ? -13.531 -7.392 5.820 1.00 92.31 113 ARG A CA 1
ATOM 865 C C . ARG A 1 113 ? -13.416 -7.072 7.312 1.00 92.31 113 ARG A C 1
ATOM 867 O O . ARG A 1 113 ? -13.876 -7.864 8.136 1.00 92.31 113 ARG A O 1
ATOM 874 N N . LEU A 1 114 ? -12.819 -5.937 7.677 1.00 91.12 114 LEU A N 1
ATOM 875 C CA . LEU A 1 114 ? -12.732 -5.502 9.076 1.00 91.12 114 LEU A CA 1
ATOM 876 C C . LEU A 1 114 ? -14.119 -5.178 9.651 1.00 91.12 114 LEU A C 1
ATOM 878 O O . LEU A 1 114 ? -14.445 -5.621 10.751 1.00 91.12 114 LEU A O 1
ATOM 882 N N . VAL A 1 115 ? -14.976 -4.503 8.881 1.00 88.81 115 VAL A N 1
ATOM 883 C CA . VAL A 1 115 ? -16.373 -4.241 9.270 1.00 88.81 115 VAL A CA 1
ATOM 884 C C . VAL A 1 115 ? -17.146 -5.540 9.500 1.00 88.81 115 VAL A C 1
ATOM 886 O O . VAL A 1 115 ? -17.860 -5.670 10.491 1.00 88.81 115 VAL A O 1
ATOM 889 N N . GLN A 1 116 ? -16.999 -6.530 8.618 1.00 89.06 116 GLN A N 1
ATOM 890 C CA . GLN A 1 116 ? -17.665 -7.826 8.775 1.00 89.06 116 GLN A CA 1
ATOM 891 C C . GLN A 1 116 ? -17.216 -8.555 10.047 1.00 89.06 116 GLN A C 1
ATOM 893 O O . GLN A 1 116 ? -18.041 -9.163 10.726 1.00 89.06 116 GLN A O 1
ATOM 898 N N . ARG A 1 117 ? -15.930 -8.469 10.414 1.00 89.06 117 ARG A N 1
ATOM 899 C CA . ARG A 1 117 ? -15.430 -9.020 11.685 1.00 89.06 117 ARG A CA 1
ATOM 900 C C . ARG A 1 117 ? -16.106 -8.361 12.885 1.00 89.06 117 ARG A C 1
ATOM 902 O O . ARG A 1 117 ? -16.579 -9.085 13.760 1.00 89.06 117 ARG A O 1
ATOM 909 N N . LEU A 1 118 ? -16.214 -7.030 12.880 1.00 84.56 118 LEU A N 1
ATOM 910 C CA . LEU A 1 118 ? -16.936 -6.286 13.915 1.00 84.56 118 LEU A CA 1
ATOM 911 C C . LEU A 1 118 ? -18.408 -6.713 14.000 1.00 84.56 118 LEU A C 1
ATOM 913 O O . LEU A 1 118 ? -18.880 -7.048 15.084 1.00 84.56 118 LEU A O 1
ATOM 917 N N . LYS A 1 119 ? -19.121 -6.768 12.863 1.00 85.88 119 LYS A N 1
ATOM 918 C CA . LYS A 1 119 ? -20.534 -7.197 12.800 1.00 85.88 119 LYS A CA 1
ATOM 919 C C . LYS A 1 119 ? -20.731 -8.630 13.318 1.00 85.88 119 LYS A C 1
ATOM 921 O O . LYS A 1 119 ? -21.745 -8.921 13.942 1.00 85.88 119 LYS A O 1
ATOM 926 N N . ASN A 1 120 ? -19.743 -9.504 13.123 1.00 86.56 120 ASN A N 1
ATOM 927 C CA . ASN A 1 120 ? -19.748 -10.883 13.621 1.00 86.56 120 ASN A CA 1
ATOM 928 C C . ASN A 1 120 ? -19.335 -11.011 15.102 1.00 86.56 120 ASN A C 1
ATOM 930 O O . ASN A 1 120 ? -19.143 -12.126 15.587 1.00 86.56 120 ASN A O 1
ATOM 934 N N . GLY A 1 121 ? -19.161 -9.898 15.822 1.00 78.69 121 GLY A N 1
ATOM 935 C CA . GLY A 1 121 ? -18.787 -9.894 17.237 1.00 78.69 121 GLY A CA 1
ATOM 936 C C . GLY A 1 121 ? -17.325 -10.265 17.505 1.00 78.69 121 GLY A C 1
ATOM 937 O O . GLY A 1 121 ? -16.962 -10.532 18.649 1.00 78.69 121 GLY A O 1
ATOM 938 N N . VAL A 1 122 ? -16.470 -10.289 16.476 1.00 79.50 122 VAL A N 1
ATOM 939 C CA . VAL A 1 122 ? -15.027 -10.487 16.647 1.00 79.50 122 VAL A CA 1
ATOM 940 C C . VAL A 1 122 ? -14.414 -9.150 17.049 1.00 79.50 122 VAL A C 1
ATOM 942 O O . VAL A 1 122 ? -14.140 -8.303 16.199 1.00 79.50 122 VAL A O 1
ATOM 945 N N . SER A 1 123 ? -14.216 -8.950 18.353 1.00 70.00 123 SER A N 1
ATOM 946 C CA . SER A 1 123 ? -13.550 -7.753 18.874 1.00 70.00 123 SER A CA 1
ATOM 947 C C . SER A 1 123 ? -12.106 -7.665 18.380 1.00 70.00 123 SER A C 1
ATOM 949 O O . SER A 1 123 ? -11.395 -8.673 18.347 1.00 70.00 123 SER A O 1
ATOM 951 N N . ALA A 1 124 ? -11.665 -6.452 18.046 1.00 71.56 124 ALA A N 1
ATOM 952 C CA . ALA A 1 124 ? -10.260 -6.183 17.777 1.00 71.56 124 ALA A CA 1
ATOM 953 C C . ALA A 1 124 ? -9.408 -6.532 19.008 1.00 71.56 124 ALA A C 1
ATOM 955 O O . ALA A 1 124 ? -9.786 -6.240 20.148 1.00 71.56 124 ALA A O 1
ATOM 956 N N . LEU A 1 125 ? -8.229 -7.111 18.779 1.00 64.44 125 LEU A N 1
ATOM 957 C CA . LEU A 1 125 ? -7.286 -7.498 19.832 1.00 64.44 125 LEU A CA 1
ATOM 958 C C . LEU A 1 125 ? -6.890 -6.311 20.726 1.00 64.44 125 LEU A C 1
ATOM 960 O O . LEU A 1 125 ? -6.576 -6.501 21.899 1.00 64.44 125 LEU A O 1
ATOM 964 N N . SER A 1 126 ? -6.939 -5.089 20.186 1.00 58.69 126 SER A N 1
ATOM 965 C CA . SER A 1 126 ? -6.570 -3.858 20.889 1.00 58.69 126 SER A CA 1
ATOM 966 C C . SER A 1 126 ? -7.691 -3.211 21.720 1.00 58.69 126 SER A C 1
ATOM 968 O O . SER A 1 126 ? -7.414 -2.212 22.382 1.00 58.69 126 SER A O 1
ATOM 970 N N . GLY A 1 127 ? -8.940 -3.700 21.713 1.00 53.38 127 GLY A N 1
ATOM 971 C CA . GLY A 1 127 ? -10.038 -2.925 22.304 1.00 53.38 127 GLY A CA 1
ATOM 972 C C . GLY A 1 127 ? -11.243 -3.734 22.760 1.00 53.38 127 GLY A C 1
ATOM 973 O O . GLY A 1 127 ? -12.084 -4.119 21.956 1.00 53.38 127 GLY A O 1
ATOM 974 N N . LYS A 1 128 ? -11.383 -3.886 24.083 1.00 46.47 128 LYS A N 1
ATOM 975 C CA . LYS A 1 128 ? -12.661 -4.236 24.716 1.00 46.47 128 LYS A CA 1
ATOM 976 C C . LYS A 1 128 ? -13.553 -3.025 25.024 1.00 46.47 128 LYS A C 1
ATOM 978 O O . LYS A 1 128 ? -14.669 -3.300 25.418 1.00 46.47 128 LYS A O 1
ATOM 983 N N . ASN A 1 129 ? -13.103 -1.762 24.880 1.00 47.78 129 ASN A N 1
ATOM 984 C CA . ASN A 1 129 ? -13.904 -0.541 25.159 1.00 47.78 129 ASN A CA 1
ATOM 985 C C . ASN A 1 129 ? -13.207 0.799 24.765 1.00 47.78 129 ASN A C 1
ATOM 987 O O . ASN A 1 129 ? -13.180 1.728 25.566 1.00 47.78 129 ASN A O 1
ATOM 991 N N . GLY A 1 130 ? -12.585 0.952 23.587 1.00 54.94 130 GLY A N 1
ATOM 992 C CA . GLY A 1 130 ? -11.930 2.239 23.283 1.00 54.94 130 GLY A CA 1
ATOM 993 C C . GLY A 1 130 ? -11.740 2.577 21.809 1.00 54.94 130 GLY A C 1
ATOM 994 O O . GLY A 1 130 ? -11.438 1.708 20.999 1.00 54.94 130 GLY A O 1
ATOM 995 N N . THR A 1 131 ? -11.846 3.874 21.512 1.00 56.94 131 THR A N 1
ATOM 996 C CA . THR A 1 131 ? -11.499 4.553 20.247 1.00 56.94 131 THR A CA 1
ATOM 997 C C . THR A 1 131 ? -9.997 4.633 19.978 1.00 56.94 131 THR A C 1
ATOM 999 O O . THR A 1 131 ? -9.562 5.189 18.968 1.00 56.94 131 THR A O 1
ATOM 1002 N N . ASN A 1 132 ? -9.184 4.110 20.894 1.00 66.81 132 ASN A N 1
ATOM 1003 C CA . ASN A 1 132 ? -7.745 4.256 20.837 1.00 66.81 132 ASN A CA 1
ATOM 1004 C C . ASN A 1 132 ? -7.119 3.178 19.948 1.00 66.81 132 ASN A C 1
ATOM 1006 O O . ASN A 1 132 ? -7.368 1.984 20.113 1.00 66.81 132 ASN A O 1
ATOM 1010 N N . CYS A 1 133 ? -6.248 3.607 19.042 1.00 70.06 133 CYS A N 1
ATOM 1011 C CA . CYS A 1 133 ? -5.501 2.754 18.135 1.00 70.06 133 CYS A CA 1
ATOM 1012 C C . CYS A 1 133 ? -4.034 2.629 18.588 1.00 70.06 133 CYS A C 1
ATOM 1014 O O . CYS A 1 133 ? -3.460 3.577 19.139 1.00 70.06 133 CYS A O 1
ATOM 1016 N N . PRO A 1 134 ? -3.395 1.463 18.404 1.00 74.81 134 PRO A N 1
ATOM 1017 C CA . PRO A 1 134 ? -1.986 1.304 18.727 1.00 74.81 134 PRO A CA 1
ATOM 1018 C C . PRO A 1 134 ? -1.117 2.027 17.686 1.00 74.81 134 PRO A C 1
ATOM 1020 O O . PRO A 1 134 ? -1.258 1.811 16.479 1.00 74.81 134 PRO A O 1
ATOM 1023 N N . ILE A 1 135 ? -0.194 2.871 18.154 1.00 79.06 135 ILE A N 1
ATOM 1024 C CA . ILE A 1 135 ? 0.777 3.594 17.322 1.00 79.06 135 ILE A CA 1
ATOM 1025 C C . ILE A 1 135 ? 2.181 3.056 17.610 1.00 79.06 135 ILE A C 1
ATOM 1027 O O . ILE A 1 135 ? 2.578 2.925 18.767 1.00 79.06 135 ILE A O 1
ATOM 1031 N N . LEU A 1 136 ? 2.943 2.741 16.559 1.00 77.12 136 LEU A N 1
ATOM 1032 C CA . LEU A 1 136 ? 4.312 2.239 16.685 1.00 77.12 136 LEU A CA 1
ATOM 1033 C C . LEU A 1 136 ? 5.183 3.241 17.440 1.00 77.12 136 LEU A C 1
ATOM 1035 O O . LEU A 1 136 ? 5.194 4.428 17.140 1.00 77.12 136 LEU A O 1
ATOM 1039 N N . GLY A 1 137 ? 5.914 2.753 18.439 1.00 67.19 137 GLY A N 1
ATOM 1040 C CA . GLY A 1 137 ? 6.761 3.596 19.282 1.00 67.19 137 GLY A CA 1
ATOM 1041 C C . GLY A 1 137 ? 6.020 4.456 20.311 1.00 67.19 137 GLY A C 1
ATOM 1042 O O . GLY A 1 137 ? 6.665 5.216 21.028 1.00 67.19 137 GLY A O 1
ATOM 1043 N N . HIS A 1 138 ? 4.702 4.309 20.457 1.00 66.00 138 HIS A N 1
ATOM 1044 C CA . HIS A 1 138 ? 3.960 4.880 21.579 1.00 66.00 138 HIS A CA 1
ATOM 1045 C C . HIS A 1 138 ? 3.616 3.787 22.597 1.00 66.00 138 HIS A C 1
ATOM 1047 O O . HIS A 1 138 ? 3.116 2.724 22.243 1.00 66.00 138 HIS A O 1
ATOM 1053 N N . MET A 1 139 ? 3.871 4.052 23.884 1.00 53.25 139 MET A N 1
ATOM 1054 C CA . MET A 1 139 ? 3.541 3.113 24.973 1.00 53.25 139 MET A CA 1
ATOM 1055 C C . MET A 1 139 ? 2.035 3.056 25.277 1.00 53.25 139 MET A C 1
ATOM 1057 O O . MET A 1 139 ? 1.583 2.153 25.973 1.00 53.25 139 MET A O 1
ATOM 1061 N N . GLN A 1 140 ? 1.265 4.032 24.788 1.00 60.25 140 GLN A N 1
ATOM 1062 C CA . GLN A 1 140 ? -0.178 4.137 24.983 1.00 60.25 140 GLN A CA 1
ATOM 1063 C C . GLN A 1 140 ? -0.887 4.168 23.630 1.00 60.25 140 GLN A C 1
ATOM 1065 O O . GLN A 1 140 ? -0.399 4.753 22.661 1.00 60.25 140 GLN A O 1
ATOM 1070 N N . THR A 1 141 ? -2.061 3.546 23.578 1.00 64.62 141 THR A N 1
ATOM 1071 C CA . THR A 1 141 ? -2.975 3.659 22.442 1.00 64.62 141 THR A CA 1
ATOM 1072 C C . THR A 1 141 ? -3.452 5.107 22.320 1.00 64.62 141 THR A C 1
ATOM 1074 O O . THR A 1 141 ? -3.792 5.715 23.334 1.00 64.62 141 THR A O 1
ATOM 1077 N N . THR A 1 142 ? -3.508 5.650 21.107 1.00 64.94 142 THR A N 1
ATOM 1078 C CA . THR A 1 142 ? -3.904 7.046 20.854 1.00 64.94 142 THR A CA 1
ATOM 1079 C C . THR A 1 142 ? -5.247 7.075 20.136 1.00 64.94 142 THR A C 1
ATOM 1081 O O . THR A 1 142 ? -5.468 6.277 19.226 1.00 64.94 142 THR A O 1
ATOM 1084 N N . ALA A 1 143 ? -6.151 7.970 20.528 1.00 66.19 143 ALA A N 1
ATOM 1085 C CA . ALA A 1 143 ? -7.387 8.192 19.784 1.00 66.19 143 ALA A CA 1
ATOM 1086 C C . ALA A 1 143 ? -7.089 8.663 18.349 1.00 66.19 143 ALA A C 1
ATOM 1088 O O . ALA A 1 143 ? -5.989 9.141 18.043 1.00 66.19 143 ALA A O 1
ATOM 1089 N N . MET A 1 144 ? -8.077 8.554 17.461 1.00 72.12 144 MET A N 1
ATOM 1090 C CA . MET A 1 144 ? -8.010 9.299 16.203 1.00 72.12 144 MET A CA 1
ATOM 1091 C C . MET A 1 144 ? -7.823 10.799 16.504 1.00 72.12 144 MET A C 1
ATOM 1093 O O . MET A 1 144 ? -8.369 11.279 17.496 1.00 72.12 144 MET A O 1
ATOM 1097 N N . PRO A 1 145 ? -7.037 11.547 15.706 1.00 75.88 145 PRO A N 1
ATOM 1098 C CA . PRO A 1 145 ? -6.816 12.968 15.962 1.00 75.88 145 PRO A CA 1
ATOM 1099 C C . PRO A 1 145 ? -8.132 13.753 15.945 1.00 75.88 145 PRO A C 1
ATOM 1101 O O . PRO A 1 145 ? -8.968 13.490 15.082 1.00 75.88 145 PRO A O 1
ATOM 1104 N N . ASP A 1 146 ? -8.273 14.757 16.815 1.00 75.62 146 ASP A N 1
ATOM 1105 C CA . ASP A 1 146 ? -9.483 15.598 16.887 1.00 75.62 146 ASP A CA 1
ATOM 1106 C C . ASP A 1 146 ? -9.918 16.150 15.512 1.00 75.62 146 ASP A C 1
ATOM 1108 O O . ASP A 1 146 ? -11.066 15.931 15.145 1.00 75.62 146 ASP A O 1
ATOM 1112 N N . PRO A 1 147 ? -9.020 16.663 14.635 1.00 77.44 147 PRO A N 1
ATOM 1113 C CA . PRO A 1 147 ? -9.417 17.147 13.305 1.00 77.44 147 PRO A CA 1
ATOM 1114 C C . PRO A 1 147 ? -9.988 16.086 12.355 1.00 77.44 147 PRO A C 1
ATOM 1116 O O . PRO A 1 147 ? -10.374 16.419 11.230 1.00 77.44 147 PRO A O 1
ATOM 1119 N N . VAL A 1 148 ? -9.896 14.809 12.728 1.00 79.06 148 VAL A N 1
ATOM 1120 C CA . VAL A 1 148 ? -10.551 13.698 12.040 1.00 79.06 148 VAL A CA 1
ATOM 1121 C C . VAL A 1 148 ? -11.864 13.360 12.708 1.00 79.06 148 VAL A C 1
ATOM 1123 O O . VAL A 1 148 ? -12.818 13.147 11.981 1.00 79.06 148 VAL A O 1
ATOM 1126 N N . ILE A 1 149 ? -11.921 13.331 14.040 1.00 78.12 149 ILE A N 1
ATOM 1127 C CA . ILE A 1 149 ? -13.167 13.116 14.787 1.00 78.12 149 ILE A CA 1
ATOM 1128 C C . ILE A 1 149 ? -14.200 14.181 14.396 1.00 78.12 149 ILE A C 1
ATOM 1130 O O . ILE A 1 149 ? -15.321 13.822 14.058 1.00 78.12 149 ILE A O 1
ATOM 1134 N N . ASP A 1 150 ? -13.784 15.447 14.312 1.00 80.50 150 ASP A N 1
ATOM 1135 C CA . ASP A 1 150 ? -14.631 16.588 13.939 1.00 80.50 150 ASP A CA 1
ATOM 1136 C C . ASP A 1 150 ? -15.270 16.454 12.542 1.00 80.50 150 ASP A C 1
ATOM 1138 O O . ASP A 1 150 ? -16.259 17.114 12.249 1.00 80.50 150 ASP A O 1
ATOM 1142 N N . LEU A 1 151 ? -14.709 15.627 11.646 1.00 80.00 151 LEU A N 1
ATOM 1143 C CA . LEU A 1 151 ? -15.293 15.390 10.316 1.00 80.00 151 LEU A CA 1
ATOM 1144 C C . LEU A 1 151 ? -16.526 14.481 10.358 1.00 80.00 151 LEU A C 1
ATOM 1146 O O . LEU A 1 151 ? -17.248 14.420 9.370 1.00 80.00 151 LEU A O 1
ATOM 1150 N N . PHE A 1 152 ? -16.723 13.766 11.465 1.00 76.62 152 PHE A N 1
ATOM 1151 C CA . PHE A 1 152 ? -17.848 12.860 11.703 1.00 76.62 152 PHE A CA 1
ATOM 1152 C C . PHE A 1 152 ? -18.741 13.372 12.847 1.00 76.62 152 PHE A C 1
ATOM 1154 O O . PHE A 1 152 ? -19.559 12.621 13.371 1.00 76.62 152 PHE A O 1
ATOM 1161 N N . ASP A 1 153 ? -18.533 14.620 13.281 1.00 73.31 153 ASP A N 1
ATOM 1162 C CA . ASP A 1 153 ? -19.385 15.289 14.257 1.00 73.31 153 ASP A CA 1
ATOM 1163 C C . ASP A 1 153 ? -20.566 15.946 13.531 1.00 73.31 153 ASP A C 1
ATOM 1165 O O . ASP A 1 153 ? -20.403 16.925 12.800 1.00 73.31 153 ASP A O 1
ATOM 1169 N N . ASP A 1 154 ? -21.764 15.405 13.747 1.00 64.25 154 ASP A N 1
ATOM 1170 C CA . ASP A 1 154 ? -23.015 15.939 13.199 1.00 64.25 154 ASP A CA 1
ATOM 1171 C C . ASP A 1 154 ? -23.577 17.119 14.031 1.00 64.25 154 ASP A C 1
ATOM 1173 O O . ASP A 1 154 ? -24.651 17.647 13.730 1.00 64.25 154 ASP A O 1
ATOM 1177 N N . GLY A 1 155 ? -22.864 17.569 15.072 1.00 57.94 155 GLY A N 1
ATOM 1178 C CA . GLY A 1 155 ? -23.238 18.693 15.935 1.00 57.94 155 GLY A CA 1
ATOM 1179 C C . GLY A 1 155 ? -24.066 18.312 17.168 1.00 57.94 155 GLY A C 1
ATOM 1180 O O . GLY A 1 155 ? -24.497 19.198 17.914 1.00 57.94 155 GLY A O 1
ATOM 1181 N N . GLU A 1 156 ? -24.281 17.018 17.416 1.00 55.66 156 GLU A N 1
ATOM 1182 C CA . GLU A 1 156 ? -24.807 16.515 18.687 1.00 55.66 156 GLU A CA 1
ATOM 1183 C C . GLU A 1 156 ? -23.638 16.294 19.658 1.00 55.66 156 GLU A C 1
ATOM 1185 O O . GLU A 1 156 ? -22.761 15.494 19.379 1.00 55.66 156 GLU A O 1
ATOM 1190 N N . SER A 1 157 ? -23.621 17.052 20.766 1.00 57.19 157 SER A N 1
ATOM 1191 C CA . SER A 1 157 ? -22.679 17.009 21.908 1.00 57.19 157 SER A CA 1
ATOM 1192 C C . SER A 1 157 ? -21.293 16.348 21.671 1.00 57.19 157 SER A C 1
ATOM 1194 O O . SER A 1 157 ? -21.216 15.130 21.537 1.00 57.19 157 SER A O 1
ATOM 1196 N N . PRO A 1 158 ? -20.161 17.071 21.820 1.00 54.81 158 PRO A N 1
ATOM 1197 C CA . PRO A 1 158 ? -18.802 16.544 21.581 1.00 54.81 158 PRO A CA 1
ATOM 1198 C C . PRO A 1 158 ? -18.430 15.250 22.335 1.00 54.81 158 PRO A C 1
ATOM 1200 O O . PRO A 1 158 ? -17.555 14.497 21.902 1.00 54.81 158 PRO A O 1
ATOM 1203 N N . ASP A 1 159 ? -19.076 14.991 23.475 1.00 56.41 159 ASP A N 1
ATOM 1204 C CA . ASP A 1 159 ? -18.876 13.771 24.265 1.00 56.41 159 ASP A CA 1
ATOM 1205 C C . ASP A 1 159 ? -19.495 12.516 23.609 1.00 56.41 159 ASP A C 1
ATOM 1207 O O . ASP A 1 159 ? -19.054 11.402 23.898 1.00 56.41 159 ASP A O 1
ATOM 1211 N N . ASP A 1 160 ? -20.466 12.674 22.700 1.00 55.25 160 ASP A N 1
ATOM 1212 C CA . ASP A 1 160 ? -21.198 11.578 22.050 1.00 55.25 160 ASP A CA 1
ATOM 1213 C C . ASP A 1 160 ? -20.455 11.038 20.811 1.00 55.25 160 ASP A C 1
ATOM 1215 O O . ASP A 1 160 ? -20.373 9.828 20.606 1.00 55.25 160 ASP A O 1
ATOM 1219 N N . VAL A 1 161 ? -19.771 11.898 20.044 1.00 55.41 161 VAL A N 1
ATOM 1220 C CA . VAL A 1 161 ? -19.012 11.509 18.830 1.00 55.41 161 VAL A CA 1
ATOM 1221 C C . VAL A 1 161 ? -17.809 10.617 19.153 1.00 55.41 161 VAL A C 1
ATOM 1223 O O . VAL A 1 161 ? -17.473 9.683 18.429 1.00 55.41 161 VAL A O 1
ATOM 1226 N N . ARG A 1 162 ? -17.151 10.824 20.298 1.00 56.00 162 ARG A N 1
ATOM 1227 C CA . ARG A 1 162 ? -16.089 9.903 20.743 1.00 56.00 162 ARG A CA 1
ATOM 1228 C C . ARG A 1 162 ? -16.635 8.534 21.156 1.00 56.00 162 ARG A C 1
ATOM 1230 O O . ARG A 1 162 ? -15.851 7.596 21.263 1.00 56.00 162 ARG A O 1
ATOM 1237 N N . SER A 1 163 ? -17.942 8.393 21.369 1.00 57.84 163 SER A N 1
ATOM 1238 C CA . SER A 1 163 ? -18.587 7.108 21.652 1.00 57.84 163 SER A CA 1
ATOM 1239 C C . SER A 1 163 ? -19.014 6.350 20.383 1.00 57.84 163 SER A C 1
ATOM 1241 O O . SER A 1 163 ? -19.191 5.132 20.440 1.00 57.84 163 SER A O 1
ATOM 1243 N N . THR A 1 164 ? -19.105 7.024 19.226 1.00 65.06 164 THR A N 1
ATOM 1244 C CA . THR A 1 164 ? -19.555 6.426 17.953 1.00 65.06 164 THR A CA 1
ATOM 1245 C C . THR A 1 164 ? -18.440 5.754 17.147 1.00 65.06 164 THR A C 1
ATOM 1247 O O . THR A 1 164 ? -18.716 4.883 16.318 1.00 65.06 164 THR A O 1
ATOM 1250 N N . PHE A 1 165 ? -17.169 6.083 17.396 1.00 75.19 165 PHE A N 1
ATOM 1251 C CA . PHE A 1 165 ? -16.048 5.430 16.717 1.00 75.19 165 PHE A CA 1
ATOM 1252 C C . PHE A 1 165 ? -15.811 4.004 17.233 1.00 75.19 165 PHE A C 1
ATOM 1254 O O . PHE A 1 165 ? -15.398 3.783 18.371 1.00 75.19 165 PHE A O 1
ATOM 1261 N N . ALA A 1 166 ? -15.964 3.020 16.347 1.00 79.75 166 ALA A N 1
ATOM 1262 C CA . ALA A 1 166 ? -15.589 1.636 16.613 1.00 79.75 166 ALA A CA 1
ATOM 1263 C C . ALA A 1 166 ? -14.231 1.305 15.979 1.00 79.75 166 ALA A C 1
ATOM 1265 O O . ALA A 1 166 ? -14.057 1.386 14.761 1.00 79.75 166 ALA A O 1
ATOM 1266 N N . TYR A 1 167 ? -13.260 0.881 16.793 1.00 84.25 167 TYR A N 1
ATOM 1267 C CA . TYR A 1 167 ? -11.970 0.426 16.276 1.00 84.25 167 TYR A CA 1
ATOM 1268 C C . TYR A 1 167 ? -12.106 -0.937 15.584 1.00 84.25 167 TYR A C 1
ATOM 1270 O O . TYR A 1 167 ? -12.320 -1.958 16.237 1.00 84.25 167 TYR A O 1
ATOM 1278 N N . ALA A 1 168 ? -11.963 -0.956 14.256 1.00 86.31 168 ALA A N 1
ATOM 1279 C CA . ALA A 1 168 ? -12.173 -2.158 13.446 1.00 86.31 168 ALA A CA 1
ATOM 1280 C C . ALA A 1 168 ? -10.999 -3.149 13.448 1.00 86.31 168 ALA A C 1
ATOM 1282 O O . ALA A 1 168 ? -11.189 -4.323 13.129 1.00 86.31 168 ALA A O 1
ATOM 1283 N N . GLY A 1 169 ? -9.804 -2.695 13.829 1.00 88.50 169 GLY A N 1
ATOM 1284 C CA . GLY A 1 169 ? -8.625 -3.540 13.994 1.00 88.50 169 GLY A CA 1
ATOM 1285 C C . GLY A 1 169 ? -7.354 -2.963 13.380 1.00 88.50 169 GLY A C 1
ATOM 1286 O O . GLY A 1 169 ? -7.353 -1.906 12.745 1.00 88.50 169 GLY A O 1
ATOM 1287 N N . HIS A 1 170 ? -6.255 -3.680 13.590 1.00 90.44 170 HIS A N 1
ATOM 1288 C CA . HIS A 1 170 ? -4.929 -3.350 13.091 1.00 90.44 170 HIS A CA 1
ATOM 1289 C C . HIS A 1 170 ? -4.494 -4.333 12.005 1.00 90.44 170 HIS A C 1
ATOM 1291 O O . HIS A 1 170 ? -4.512 -5.549 12.211 1.00 90.44 170 HIS A O 1
ATOM 1297 N N . VAL A 1 171 ? -4.059 -3.812 10.858 1.00 95.00 171 VAL A N 1
ATOM 1298 C CA . VAL A 1 171 ? -3.647 -4.631 9.714 1.00 95.00 171 VAL A CA 1
ATOM 1299 C C . VAL A 1 171 ? -2.174 -4.401 9.416 1.00 95.00 171 VAL A C 1
ATOM 1301 O O . VAL A 1 171 ? -1.762 -3.273 9.154 1.00 95.00 171 VAL A O 1
ATOM 1304 N N . LEU A 1 172 ? -1.391 -5.477 9.405 1.00 96.44 172 LEU A N 1
ATOM 1305 C CA . LEU A 1 172 ? -0.031 -5.457 8.882 1.00 96.44 172 LEU A CA 1
ATOM 1306 C C . LEU A 1 172 ? -0.041 -5.893 7.417 1.00 96.44 172 LEU A C 1
ATOM 1308 O O . LEU A 1 172 ? -0.546 -6.966 7.090 1.00 96.44 172 LEU A O 1
ATOM 1312 N N . ILE A 1 173 ? 0.563 -5.084 6.547 1.00 98.19 173 ILE A N 1
ATOM 1313 C CA . ILE A 1 173 ? 0.699 -5.376 5.117 1.00 98.19 173 ILE A CA 1
ATOM 1314 C C . ILE A 1 173 ? 2.183 -5.384 4.756 1.00 98.19 173 ILE A C 1
ATOM 1316 O O . ILE A 1 173 ? 2.880 -4.391 4.958 1.00 98.19 173 ILE A O 1
ATOM 1320 N N . VAL A 1 174 ? 2.659 -6.489 4.182 1.00 98.19 174 VAL A N 1
ATOM 1321 C CA . VAL A 1 174 ? 4.031 -6.630 3.677 1.00 98.19 174 VAL A CA 1
ATOM 1322 C C . VAL A 1 174 ? 4.004 -6.663 2.154 1.00 98.19 174 VAL A C 1
ATOM 1324 O O . VAL A 1 174 ? 3.463 -7.579 1.538 1.00 98.19 174 VAL A O 1
ATOM 1327 N N . SER A 1 175 ? 4.566 -5.634 1.528 1.00 97.81 175 SER A N 1
ATOM 1328 C CA . SER A 1 175 ? 4.497 -5.438 0.078 1.00 97.81 175 SER A CA 1
ATOM 1329 C C . SER A 1 175 ? 5.814 -4.849 -0.450 1.00 97.81 175 SER A C 1
ATOM 1331 O O . SER A 1 175 ? 6.875 -5.079 0.127 1.00 97.81 175 SER A O 1
ATOM 1333 N N . HIS A 1 176 ? 5.770 -4.147 -1.579 1.00 95.12 176 HIS A N 1
ATOM 1334 C CA . HIS A 1 176 ? 6.927 -3.670 -2.332 1.00 95.12 176 HIS A CA 1
ATOM 1335 C C . HIS A 1 176 ? 6.870 -2.158 -2.506 1.00 95.12 176 HIS A C 1
ATOM 1337 O O . HIS A 1 176 ? 5.814 -1.546 -2.344 1.00 95.12 176 HIS A O 1
ATOM 1343 N N . GLY A 1 177 ? 8.007 -1.546 -2.830 1.00 91.19 177 GLY A N 1
ATOM 1344 C CA . GLY A 1 177 ? 8.133 -0.093 -2.837 1.00 91.19 177 GLY A CA 1
ATOM 1345 C C . GLY A 1 177 ? 7.177 0.601 -3.805 1.00 91.19 177 GLY A C 1
ATOM 1346 O O . GLY A 1 177 ? 6.555 1.587 -3.413 1.00 91.19 177 GLY A O 1
ATOM 1347 N N . GLY A 1 178 ? 7.014 0.084 -5.029 1.00 88.00 178 GLY A N 1
ATOM 1348 C CA . GLY A 1 178 ? 6.061 0.643 -5.994 1.00 88.00 178 GLY A CA 1
ATOM 1349 C C . GLY A 1 178 ? 4.624 0.546 -5.498 1.00 88.00 178 GLY A C 1
ATOM 1350 O O . GLY A 1 178 ? 3.910 1.548 -5.459 1.00 88.00 178 GLY A O 1
ATOM 1351 N N . TRP A 1 179 ? 4.222 -0.625 -5.006 1.00 93.56 179 TRP A N 1
ATOM 1352 C CA . TRP A 1 179 ? 2.881 -0.819 -4.448 1.00 93.56 179 TRP A CA 1
ATOM 1353 C C . TRP A 1 179 ? 2.579 0.061 -3.236 1.00 93.56 179 TRP A C 1
ATOM 1355 O O . TRP A 1 179 ? 1.532 0.707 -3.190 1.00 93.56 179 TRP A O 1
ATOM 1365 N N . ILE A 1 180 ? 3.507 0.149 -2.282 1.00 94.50 180 ILE A N 1
ATOM 1366 C CA . ILE A 1 180 ? 3.345 0.976 -1.081 1.00 94.50 180 ILE A CA 1
ATOM 1367 C C . ILE A 1 180 ? 3.198 2.452 -1.466 1.00 94.50 180 ILE A C 1
ATOM 1369 O O . ILE A 1 180 ? 2.304 3.120 -0.950 1.00 94.50 180 ILE A O 1
ATOM 1373 N N . ARG A 1 181 ? 4.003 2.965 -2.411 1.00 89.31 181 ARG A N 1
ATOM 1374 C CA . ARG A 1 181 ? 3.834 4.339 -2.919 1.00 89.31 181 ARG A CA 1
ATOM 1375 C C . ARG A 1 181 ? 2.444 4.555 -3.506 1.00 89.31 181 ARG A C 1
ATOM 1377 O O . ARG A 1 181 ? 1.804 5.552 -3.184 1.00 89.31 181 ARG A O 1
ATOM 1384 N N . HIS A 1 182 ? 1.953 3.624 -4.324 1.00 88.06 182 HIS A N 1
ATOM 1385 C CA . HIS A 1 182 ? 0.600 3.718 -4.871 1.00 88.06 182 HIS A CA 1
ATOM 1386 C C . HIS A 1 182 ? -0.460 3.758 -3.768 1.00 88.06 182 HIS A C 1
ATOM 1388 O O . HIS A 1 182 ? -1.314 4.642 -3.799 1.00 88.06 182 HIS A O 1
ATOM 1394 N N . LEU A 1 183 ? -0.372 2.894 -2.752 1.00 93.44 183 LEU A N 1
ATOM 1395 C CA . LEU A 1 183 ? -1.292 2.924 -1.612 1.00 93.44 183 LEU A CA 1
ATOM 1396 C C . LEU A 1 183 ? -1.269 4.286 -0.898 1.00 93.44 183 LEU A C 1
ATOM 1398 O O . LEU A 1 183 ? -2.320 4.873 -0.646 1.00 93.44 183 LEU A O 1
ATOM 1402 N N . LEU A 1 184 ? -0.081 4.818 -0.604 1.00 91.56 184 LEU A N 1
ATOM 1403 C CA . LEU A 1 184 ? 0.069 6.105 0.082 1.00 91.56 184 LEU A CA 1
ATOM 1404 C C . LEU A 1 184 ? -0.451 7.277 -0.759 1.00 91.56 184 LEU A C 1
ATOM 1406 O O . LEU A 1 184 ? -0.978 8.240 -0.204 1.00 91.56 184 LEU A O 1
ATOM 1410 N N . ARG A 1 185 ? -0.361 7.204 -2.090 1.00 86.38 185 ARG A N 1
ATOM 1411 C CA . ARG A 1 185 ? -0.946 8.201 -3.003 1.00 86.38 185 ARG A CA 1
ATOM 1412 C C . ARG A 1 185 ? -2.462 8.160 -2.998 1.00 86.38 185 ARG A C 1
ATOM 1414 O O . ARG A 1 185 ? -3.078 9.210 -2.860 1.00 86.38 185 ARG A O 1
ATOM 1421 N N . LEU A 1 186 ? -3.056 6.970 -3.076 1.00 87.50 186 LEU A N 1
ATOM 1422 C CA . LEU A 1 186 ? -4.507 6.818 -2.948 1.00 87.50 186 LEU A CA 1
ATOM 1423 C C . LEU A 1 186 ? -4.983 7.426 -1.619 1.00 87.50 186 LEU A C 1
ATOM 1425 O O . LEU A 1 186 ? -5.882 8.262 -1.595 1.00 87.50 186 LEU A O 1
ATOM 1429 N N . LEU A 1 187 ? -4.306 7.094 -0.517 1.00 91.81 187 LEU A N 1
ATOM 1430 C CA . LEU A 1 187 ? -4.673 7.580 0.812 1.00 91.81 187 LEU A CA 1
ATOM 1431 C C . LEU A 1 187 ? -4.439 9.090 0.996 1.00 91.81 187 LEU A C 1
ATOM 1433 O O . LEU A 1 187 ? -5.240 9.754 1.650 1.00 91.81 187 LEU A O 1
ATOM 1437 N N . SER A 1 188 ? -3.376 9.655 0.422 1.00 88.38 188 SER A N 1
ATOM 1438 C CA . SER A 1 188 ? -3.049 11.082 0.571 1.00 88.38 188 SER A CA 1
ATOM 1439 C C . SER A 1 188 ? -3.814 12.000 -0.381 1.00 88.38 188 SER A C 1
ATOM 1441 O O . SER A 1 188 ? -4.112 13.137 -0.008 1.00 88.38 188 SER A O 1
ATOM 1443 N N . ILE A 1 189 ? -4.112 11.544 -1.598 1.00 83.50 189 ILE A N 1
ATOM 1444 C CA . ILE A 1 189 ? -4.659 12.384 -2.670 1.00 83.50 189 ILE A CA 1
ATOM 1445 C C . ILE A 1 189 ? -6.133 12.078 -2.922 1.00 83.50 189 ILE A C 1
ATOM 1447 O O . ILE A 1 189 ? -6.890 13.012 -3.180 1.00 83.50 189 ILE A O 1
ATOM 1451 N N . GLN A 1 190 ? -6.549 10.812 -2.832 1.00 84.69 190 GLN A N 1
ATOM 1452 C CA . GLN A 1 190 ? -7.885 10.378 -3.251 1.00 84.69 190 GLN A CA 1
ATOM 1453 C C . GLN A 1 190 ? -8.858 10.117 -2.110 1.00 84.69 190 GLN A C 1
ATOM 1455 O O . GLN A 1 190 ? -10.059 10.144 -2.349 1.00 84.69 190 GLN A O 1
ATOM 1460 N N . SER A 1 191 ? -8.400 9.933 -0.874 1.00 89.19 191 SER A N 1
ATOM 1461 C CA . SER A 1 191 ? -9.290 10.003 0.293 1.00 89.19 191 SER A CA 1
ATOM 1462 C C . SER A 1 191 ? -10.118 11.298 0.267 1.00 89.19 191 SER A C 1
ATOM 1464 O O . SER A 1 191 ? -9.624 12.340 -0.185 1.00 89.19 191 SER A O 1
ATOM 1466 N N . GLN A 1 192 ? -11.367 11.247 0.738 1.00 88.62 192 GLN A N 1
ATOM 1467 C CA . GLN A 1 192 ? -12.203 12.438 0.952 1.00 88.62 192 GLN A CA 1
ATOM 1468 C C . GLN A 1 192 ? -11.445 13.466 1.792 1.00 88.62 192 GLN A C 1
ATOM 1470 O O . GLN A 1 192 ? -11.356 14.638 1.426 1.00 88.62 192 GLN A O 1
ATOM 1475 N N . HIS A 1 193 ? -10.798 12.984 2.854 1.00 88.88 193 HIS A N 1
ATOM 1476 C CA . HIS A 1 193 ? -9.917 13.785 3.685 1.00 88.88 193 HIS A CA 1
ATOM 1477 C C . HIS A 1 193 ? -8.600 13.052 3.943 1.00 88.88 193 HIS A C 1
ATOM 1479 O O . HIS A 1 193 ? -8.562 11.843 4.165 1.00 88.88 193 HIS A O 1
ATOM 1485 N N . SER A 1 194 ? -7.491 13.788 3.937 1.00 89.69 194 SER A N 1
ATOM 1486 C CA . SER A 1 194 ? -6.182 13.257 4.310 1.00 89.69 194 SER A CA 1
ATOM 1487 C C . SER A 1 194 ? -5.447 14.238 5.217 1.00 89.69 194 SER A C 1
ATOM 1489 O O . SER A 1 194 ? -5.484 15.454 5.008 1.00 89.69 194 SER A O 1
ATOM 1491 N N . ARG A 1 195 ? -4.793 13.722 6.259 1.00 87.69 195 ARG A N 1
ATOM 1492 C CA . ARG A 1 195 ? -4.071 14.524 7.254 1.00 87.69 195 ARG A CA 1
ATOM 1493 C C . ARG A 1 195 ? -2.652 14.005 7.444 1.00 87.69 195 ARG A C 1
ATOM 1495 O O . ARG A 1 195 ? -2.410 12.798 7.450 1.00 87.69 195 ARG A O 1
ATOM 1502 N N . TYR A 1 196 ? -1.725 14.946 7.611 1.00 86.44 196 TYR A N 1
ATOM 1503 C CA . TYR A 1 196 ? -0.317 14.712 7.950 1.00 86.44 196 TYR A CA 1
ATOM 1504 C C . TYR A 1 196 ? 0.502 13.873 6.963 1.00 86.44 196 TYR A C 1
ATOM 1506 O O . TYR A 1 196 ? 1.601 13.425 7.285 1.00 86.44 196 TYR A O 1
ATOM 1514 N N . PHE A 1 197 ? -0.014 13.643 5.757 1.00 85.50 197 PHE A N 1
ATOM 1515 C CA . PHE A 1 197 ? 0.782 13.025 4.710 1.00 85.50 197 PHE A CA 1
ATOM 1516 C C . PHE A 1 197 ? 1.850 14.006 4.222 1.00 85.50 197 PHE A C 1
ATOM 1518 O O . PHE A 1 197 ? 1.500 15.128 3.847 1.00 85.50 197 PHE A O 1
ATOM 1525 N N . PRO A 1 198 ? 3.116 13.575 4.127 1.00 81.38 198 PRO A N 1
ATOM 1526 C CA . PRO A 1 198 ? 4.165 14.364 3.503 1.00 81.38 198 PRO A CA 1
ATOM 1527 C C . PRO A 1 198 ? 3.977 14.365 1.977 1.00 81.38 198 PRO A C 1
ATOM 1529 O O . PRO A 1 198 ? 4.594 13.580 1.251 1.00 81.38 198 PRO A O 1
ATOM 1532 N N . LYS A 1 199 ? 3.073 15.216 1.476 1.00 74.19 199 LYS A N 1
ATOM 1533 C CA . LYS A 1 199 ? 2.645 15.237 0.062 1.00 74.19 199 LYS A CA 1
ATOM 1534 C C . LYS A 1 199 ? 3.818 15.400 -0.909 1.00 74.19 199 LYS A C 1
ATOM 1536 O O . LYS A 1 199 ? 3.810 14.807 -1.980 1.00 74.19 199 LYS A O 1
ATOM 1541 N N . GLN A 1 200 ? 4.846 16.137 -0.508 1.00 72.00 200 GLN A N 1
ATOM 1542 C CA . GLN A 1 200 ? 6.061 16.375 -1.277 1.00 72.00 200 GLN A CA 1
ATOM 1543 C C . GLN A 1 200 ? 6.981 15.146 -1.401 1.00 72.00 200 GLN A C 1
ATOM 1545 O O . GLN A 1 200 ? 7.774 15.091 -2.335 1.00 72.00 200 GLN A O 1
ATOM 1550 N N . CYS A 1 201 ? 6.853 14.137 -0.527 1.00 70.56 201 CYS A N 1
ATOM 1551 C CA . CYS A 1 201 ? 7.650 12.902 -0.595 1.00 70.56 201 CYS A CA 1
ATOM 1552 C C . CYS A 1 201 ? 6.818 11.642 -0.798 1.00 70.56 201 CYS A C 1
ATOM 1554 O O . CYS A 1 201 ? 7.375 10.548 -0.744 1.00 70.56 201 CYS A O 1
ATOM 1556 N N . VAL A 1 202 ? 5.517 11.743 -1.079 1.00 72.81 202 VAL A N 1
ATOM 1557 C CA . VAL A 1 202 ? 4.675 10.559 -1.333 1.00 72.81 202 VAL A CA 1
ATOM 1558 C C . VAL A 1 202 ? 5.199 9.699 -2.500 1.00 72.81 202 VAL A C 1
ATOM 1560 O O . VAL A 1 202 ? 4.964 8.493 -2.540 1.00 72.81 202 VAL A O 1
ATOM 1563 N N . ASN A 1 203 ? 5.981 10.304 -3.401 1.00 71.06 203 ASN A N 1
ATOM 1564 C CA . ASN A 1 203 ? 6.629 9.640 -4.534 1.00 71.06 203 ASN A CA 1
ATOM 1565 C C . ASN A 1 203 ? 8.047 9.119 -4.243 1.00 71.06 203 ASN A C 1
ATOM 1567 O O . ASN A 1 203 ? 8.644 8.501 -5.115 1.00 71.06 203 ASN A O 1
ATOM 1571 N N . SER A 1 204 ? 8.599 9.353 -3.052 1.00 74.75 204 SER A N 1
ATOM 1572 C CA . SER A 1 204 ? 9.971 8.957 -2.700 1.00 74.75 204 SER A CA 1
ATOM 1573 C C . SER A 1 204 ? 10.164 7.437 -2.624 1.00 74.75 204 SER A C 1
ATOM 1575 O O . SER A 1 204 ? 9.227 6.677 -2.364 1.00 74.75 204 SER A O 1
ATOM 1577 N N . VAL A 1 205 ? 11.400 6.970 -2.835 1.00 81.50 205 VAL A N 1
ATOM 1578 C CA . VAL A 1 205 ? 11.739 5.540 -2.766 1.00 81.50 205 VAL A CA 1
ATOM 1579 C C . VAL A 1 205 ? 11.449 4.992 -1.366 1.00 81.50 205 VAL A C 1
ATOM 1581 O O . VAL A 1 205 ? 11.903 5.535 -0.358 1.00 81.50 205 VAL A O 1
ATOM 1584 N N . MET A 1 206 ? 10.725 3.871 -1.296 1.00 87.06 206 MET A N 1
ATOM 1585 C CA . MET A 1 206 ? 10.520 3.150 -0.039 1.00 87.06 206 MET A CA 1
ATOM 1586 C C . MET A 1 206 ? 11.800 2.413 0.349 1.00 87.06 206 MET A C 1
ATOM 1588 O O . MET A 1 206 ? 12.384 1.705 -0.472 1.00 87.06 206 MET A O 1
ATOM 1592 N N . ARG A 1 207 ? 12.244 2.578 1.597 1.00 90.44 207 ARG A N 1
ATOM 1593 C CA . ARG A 1 207 ? 13.443 1.903 2.102 1.00 90.44 207 ARG A CA 1
ATOM 1594 C C . ARG A 1 207 ? 13.133 0.434 2.373 1.00 90.44 207 ARG A C 1
ATOM 1596 O O . ARG A 1 207 ? 12.014 0.085 2.747 1.00 90.44 207 ARG A O 1
ATOM 1603 N N . ASN A 1 208 ? 14.135 -0.432 2.231 1.00 91.31 208 ASN A N 1
ATOM 1604 C CA . ASN A 1 208 ? 14.000 -1.834 2.625 1.00 91.31 208 ASN A CA 1
ATOM 1605 C C . ASN A 1 208 ? 13.652 -1.923 4.114 1.00 91.31 208 ASN A C 1
ATOM 1607 O O . ASN A 1 208 ? 14.307 -1.286 4.937 1.00 91.31 208 ASN A O 1
ATOM 1611 N N . CYS A 1 209 ? 12.617 -2.702 4.442 1.00 93.38 209 CYS A N 1
ATOM 1612 C CA . CYS A 1 209 ? 12.055 -2.778 5.796 1.00 93.38 209 CYS A CA 1
ATOM 1613 C C . CYS A 1 209 ? 11.655 -1.405 6.383 1.00 93.38 209 CYS A C 1
ATOM 1615 O O . CYS A 1 209 ? 11.593 -1.241 7.601 1.00 93.38 209 CYS A O 1
ATOM 1617 N N . GLY A 1 210 ? 11.379 -0.417 5.524 1.00 93.06 210 GLY A N 1
ATOM 1618 C CA . GLY A 1 210 ? 10.752 0.839 5.909 1.00 93.06 210 GLY A CA 1
ATOM 1619 C C . GLY A 1 210 ? 9.293 0.617 6.302 1.00 93.06 210 GLY A C 1
ATOM 1620 O O . GLY A 1 210 ? 8.580 -0.181 5.693 1.00 93.06 210 GLY A O 1
ATOM 1621 N N . LEU A 1 211 ? 8.852 1.326 7.333 1.00 92.94 211 LEU A N 1
ATOM 1622 C CA . LEU A 1 211 ? 7.524 1.234 7.916 1.00 92.94 211 LEU A CA 1
ATOM 1623 C C . LEU A 1 211 ? 6.722 2.490 7.590 1.00 92.94 211 LEU A C 1
ATOM 1625 O O . LEU A 1 211 ? 7.164 3.617 7.822 1.00 92.94 211 LEU A O 1
ATOM 1629 N N . CYS A 1 212 ? 5.503 2.278 7.111 1.00 93.31 212 CYS A N 1
ATOM 1630 C CA . CYS A 1 212 ? 4.477 3.304 7.024 1.00 93.31 212 CYS A CA 1
ATOM 1631 C C . CYS A 1 212 ? 3.331 2.902 7.948 1.00 93.31 212 CYS A C 1
ATOM 1633 O O . CYS A 1 212 ? 2.888 1.755 7.913 1.00 93.31 212 CYS A O 1
ATOM 1635 N N . GLN A 1 213 ? 2.843 3.839 8.756 1.00 92.25 213 GLN A N 1
ATOM 1636 C CA . GLN A 1 213 ? 1.680 3.623 9.605 1.00 92.25 213 GLN A CA 1
ATOM 1637 C C . GLN A 1 213 ? 0.630 4.675 9.290 1.00 92.25 213 GLN A C 1
ATOM 1639 O O . GLN A 1 213 ? 0.873 5.873 9.447 1.00 92.25 213 GLN A O 1
ATOM 1644 N N . VAL A 1 214 ? -0.538 4.205 8.859 1.00 92.88 214 VAL A N 1
ATOM 1645 C CA . VAL A 1 214 ? -1.651 5.048 8.435 1.00 92.88 214 VAL A CA 1
ATOM 1646 C C . VAL A 1 214 ? -2.916 4.625 9.174 1.00 92.88 214 VAL A C 1
ATOM 1648 O O . VAL A 1 214 ? -3.231 3.439 9.229 1.00 92.88 214 VAL A O 1
ATOM 1651 N N . GLY A 1 215 ? -3.628 5.594 9.744 1.00 91.62 215 GLY A N 1
ATOM 1652 C CA . GLY A 1 215 ? -4.989 5.425 10.241 1.00 91.62 215 GLY A CA 1
ATOM 1653 C C . GLY A 1 215 ? -5.998 5.670 9.126 1.00 91.62 215 GLY A C 1
ATOM 1654 O O . GLY A 1 215 ? -5.813 6.578 8.316 1.00 91.62 215 GLY A O 1
ATOM 1655 N N . VAL A 1 216 ? -7.059 4.870 9.089 1.00 92.75 216 VAL A N 1
ATOM 1656 C CA . VAL A 1 216 ? -8.158 5.009 8.130 1.00 92.75 216 VAL A CA 1
ATOM 1657 C C . VAL A 1 216 ? -9.472 4.995 8.905 1.00 92.75 216 VAL A C 1
ATOM 1659 O O . VAL A 1 216 ? -9.702 4.092 9.705 1.00 92.75 216 VAL A O 1
ATOM 1662 N N . ALA A 1 217 ? -10.314 5.994 8.662 1.00 91.19 217 ALA A N 1
ATOM 1663 C CA . ALA A 1 217 ? -11.655 6.134 9.220 1.00 91.19 217 ALA A CA 1
ATOM 1664 C C . ALA A 1 217 ? -12.666 6.322 8.086 1.00 91.19 217 ALA A C 1
ATOM 1666 O O . ALA A 1 217 ? -12.330 6.897 7.052 1.00 91.19 217 ALA A O 1
ATOM 1667 N N . PHE A 1 218 ? -13.884 5.821 8.259 1.00 91.00 218 PHE A N 1
ATOM 1668 C CA . PHE A 1 218 ? -14.948 5.909 7.261 1.00 91.00 218 PHE A CA 1
ATOM 1669 C C . PHE A 1 218 ? -16.306 5.627 7.897 1.00 91.00 218 PHE A C 1
ATOM 1671 O O . PHE A 1 218 ? -16.399 4.904 8.890 1.00 91.00 218 PHE A O 1
ATOM 1678 N N . GLU A 1 219 ? -17.359 6.145 7.275 1.00 89.06 219 GLU A N 1
ATOM 1679 C CA . GLU A 1 219 ? -18.735 5.779 7.598 1.00 89.06 219 GLU A CA 1
ATOM 1680 C C . GLU A 1 219 ? -19.119 4.455 6.936 1.00 89.06 219 GLU A C 1
ATOM 1682 O O . GLU A 1 219 ? -18.795 4.199 5.772 1.00 89.06 219 GLU A O 1
ATOM 1687 N N . LEU A 1 220 ? -19.873 3.620 7.655 1.00 86.81 220 LEU A N 1
ATOM 1688 C CA . LEU A 1 220 ? -20.335 2.333 7.129 1.00 86.81 220 LEU A CA 1
ATOM 1689 C C . LEU A 1 220 ? -21.235 2.502 5.901 1.00 86.81 220 LEU A C 1
ATOM 1691 O O . LEU A 1 220 ? -21.053 1.790 4.918 1.00 86.81 220 LEU A O 1
ATOM 1695 N N . ALA A 1 221 ? -22.161 3.464 5.936 1.00 86.69 221 ALA A N 1
ATOM 1696 C CA . ALA A 1 221 ? -23.066 3.726 4.822 1.00 86.69 221 ALA A CA 1
ATOM 1697 C C . ALA A 1 221 ? -22.309 4.204 3.572 1.00 86.69 221 ALA A C 1
ATOM 1699 O O . ALA A 1 221 ? -22.593 3.748 2.466 1.00 86.69 221 ALA A O 1
ATOM 1700 N N . ALA A 1 222 ? -21.311 5.080 3.733 1.00 87.88 222 ALA A N 1
ATOM 1701 C CA . ALA A 1 222 ? -20.484 5.550 2.623 1.00 87.88 222 ALA A CA 1
ATOM 1702 C C . ALA A 1 222 ? -19.645 4.416 2.007 1.00 87.88 222 ALA A C 1
ATOM 1704 O O . ALA A 1 222 ? -19.523 4.337 0.784 1.00 87.88 222 ALA A O 1
ATOM 1705 N N . LEU A 1 223 ? -19.112 3.510 2.838 1.00 88.44 223 LEU A N 1
ATOM 1706 C CA . LEU A 1 223 ? -18.381 2.334 2.367 1.00 88.44 223 LEU A CA 1
ATOM 1707 C C . LEU A 1 223 ? -19.297 1.340 1.631 1.00 88.44 223 LEU A C 1
ATOM 1709 O O . LEU A 1 223 ? -18.920 0.843 0.574 1.00 88.44 223 LEU A O 1
ATOM 1713 N N . GLU A 1 224 ? -20.492 1.054 2.158 1.00 84.56 224 GLU A N 1
ATOM 1714 C CA . GLU A 1 224 ? -21.459 0.125 1.544 1.00 84.56 224 GLU A CA 1
ATOM 1715 C C . GLU A 1 224 ? -22.001 0.646 0.203 1.00 84.56 224 GLU A C 1
ATOM 1717 O O . GLU A 1 224 ? -22.209 -0.136 -0.725 1.00 84.56 224 GLU A O 1
ATOM 1722 N N . ASN A 1 225 ? -22.170 1.964 0.073 1.00 82.81 225 ASN A N 1
ATOM 1723 C CA . ASN A 1 225 ? -22.626 2.614 -1.158 1.00 82.81 225 ASN A CA 1
ATOM 1724 C C . ASN A 1 225 ? -21.504 2.857 -2.183 1.00 82.81 225 ASN A C 1
ATOM 1726 O O . ASN A 1 225 ? -21.764 3.371 -3.273 1.00 82.81 225 ASN A O 1
ATOM 1730 N N . TYR A 1 226 ? -20.255 2.509 -1.864 1.00 81.38 226 TYR A N 1
ATOM 1731 C CA . TYR A 1 226 ? -19.127 2.708 -2.766 1.00 81.38 226 TYR A CA 1
ATOM 1732 C C . TYR A 1 226 ? -19.149 1.693 -3.916 1.00 81.38 226 TYR A C 1
ATOM 1734 O O . TYR A 1 226 ? -18.638 0.582 -3.810 1.00 81.38 226 TYR A O 1
ATOM 1742 N N . ASP A 1 227 ? -19.718 2.086 -5.054 1.00 68.75 227 ASP A N 1
ATOM 1743 C CA . ASP A 1 227 ? -20.123 1.152 -6.116 1.00 68.75 227 ASP A CA 1
ATOM 1744 C C . ASP A 1 227 ? -19.151 1.005 -7.300 1.00 68.75 227 ASP A C 1
ATOM 1746 O O . ASP A 1 227 ? -19.453 0.334 -8.285 1.00 68.75 227 ASP A O 1
ATOM 1750 N N . GLY A 1 228 ? -17.989 1.642 -7.254 1.00 62.03 228 GLY A N 1
ATOM 1751 C CA . GLY A 1 228 ? -17.056 1.647 -8.385 1.00 62.03 228 GLY A CA 1
ATOM 1752 C C . GLY A 1 228 ? -17.116 2.900 -9.263 1.00 62.03 228 GLY A C 1
ATOM 1753 O O . GLY A 1 228 ? -16.142 3.180 -9.964 1.00 62.03 228 GLY A O 1
ATOM 1754 N N . LYS A 1 229 ? -18.222 3.653 -9.240 1.00 58.47 229 LYS A N 1
ATOM 1755 C CA . LYS A 1 229 ? -18.539 4.604 -10.311 1.00 58.47 229 LYS A CA 1
ATOM 1756 C C . LYS A 1 229 ? -17.947 6.002 -10.079 1.00 58.47 229 LYS A C 1
ATOM 1758 O O . LYS A 1 229 ? -17.734 6.398 -8.927 1.00 58.47 229 LYS A O 1
ATOM 1763 N N . PRO A 1 230 ? -17.621 6.732 -11.164 1.00 52.16 230 PRO A N 1
ATOM 1764 C CA . PRO A 1 230 ? -17.178 8.119 -11.081 1.00 52.16 230 PRO A CA 1
ATOM 1765 C C . PRO A 1 230 ? -18.312 9.022 -10.575 1.00 52.16 230 PRO A C 1
ATOM 1767 O O . PRO A 1 230 ? -19.473 8.824 -10.934 1.00 52.16 230 PRO A O 1
ATOM 1770 N N . ASP A 1 231 ? -17.963 10.006 -9.746 1.00 51.72 231 ASP A N 1
ATOM 1771 C CA . ASP A 1 231 ? -18.892 11.043 -9.295 1.00 51.72 231 ASP A CA 1
ATOM 1772 C C . ASP A 1 231 ? -19.207 11.977 -10.481 1.00 51.72 231 ASP A C 1
ATOM 1774 O O . ASP A 1 231 ? -18.282 12.582 -11.028 1.00 51.72 231 ASP A O 1
ATOM 1778 N N . PRO A 1 232 ? -20.480 12.115 -10.901 1.00 46.94 232 PRO A N 1
ATOM 1779 C CA . PRO A 1 232 ? -20.855 12.966 -12.029 1.00 46.94 232 PRO A CA 1
ATOM 1780 C C . PRO A 1 232 ? -20.587 14.463 -11.799 1.00 46.94 232 PRO A C 1
ATOM 1782 O O . PRO A 1 232 ? -20.686 15.241 -12.745 1.00 46.94 232 PRO A O 1
ATOM 1785 N N . THR A 1 233 ? -20.261 14.877 -10.570 1.00 48.06 233 THR A N 1
ATOM 1786 C CA . THR A 1 233 ? -19.944 16.267 -10.206 1.00 48.06 233 THR A CA 1
ATOM 1787 C C . THR A 1 233 ? -18.446 16.546 -10.052 1.00 48.06 233 THR A C 1
ATOM 1789 O O . THR A 1 233 ? -18.054 17.704 -9.886 1.00 48.06 233 THR A O 1
ATOM 1792 N N . ALA A 1 234 ? -17.591 15.521 -10.142 1.00 46.38 234 ALA A N 1
ATOM 1793 C CA . ALA A 1 234 ? -16.147 15.690 -10.043 1.00 46.38 234 ALA A CA 1
ATOM 1794 C C . ALA A 1 234 ? -15.590 16.381 -11.300 1.00 46.38 234 ALA A C 1
ATOM 1796 O O . ALA A 1 234 ? -15.742 15.905 -12.425 1.00 46.38 234 ALA A O 1
ATOM 1797 N N . VAL A 1 235 ? -14.945 17.531 -11.095 1.00 40.53 235 VAL A N 1
ATOM 1798 C CA . VAL A 1 235 ? -14.253 18.300 -12.137 1.00 40.53 235 VAL A CA 1
ATOM 1799 C C . VAL A 1 235 ? -13.149 17.439 -12.764 1.00 40.53 235 VAL A C 1
ATOM 1801 O O . VAL A 1 235 ? -12.354 16.835 -12.050 1.00 40.53 235 VAL A O 1
ATOM 1804 N N . THR A 1 236 ? -13.108 17.413 -14.099 1.00 41.09 236 THR A N 1
ATOM 1805 C CA . THR A 1 236 ? -12.215 16.637 -14.982 1.00 41.09 236 THR A CA 1
ATOM 1806 C C . THR A 1 236 ? -10.753 17.108 -14.977 1.00 41.09 236 THR A C 1
ATOM 1808 O O . THR A 1 236 ? -10.144 17.286 -16.031 1.00 41.09 236 THR A O 1
ATOM 1811 N N . GLU A 1 237 ? -10.176 17.315 -13.800 1.00 41.31 237 GLU A N 1
ATOM 1812 C CA . GLU A 1 237 ? -8.732 17.430 -13.616 1.00 41.31 237 GLU A CA 1
ATOM 1813 C C . GLU A 1 237 ? -8.332 16.491 -12.482 1.00 41.31 237 GLU A C 1
ATOM 1815 O O . GLU A 1 237 ? -8.465 16.810 -11.299 1.00 41.31 237 GLU A O 1
ATOM 1820 N N . SER A 1 238 ? -7.874 15.299 -12.864 1.00 40.72 238 SER A N 1
ATOM 1821 C CA . SER A 1 238 ? -7.384 14.286 -11.936 1.00 40.72 238 SER A CA 1
ATOM 1822 C C . SER A 1 238 ? -6.402 14.901 -10.937 1.00 40.72 238 SER A C 1
ATOM 1824 O O . SER A 1 238 ? -5.381 15.458 -11.348 1.00 40.72 238 SER A O 1
ATOM 1826 N N . PRO A 1 239 ? -6.650 14.781 -9.617 1.00 39.25 239 PRO A N 1
ATOM 1827 C CA . PRO A 1 239 ? -5.714 15.247 -8.601 1.00 39.25 239 PRO A CA 1
ATOM 1828 C C . PRO A 1 239 ? -4.471 14.348 -8.517 1.00 39.25 239 PRO A C 1
ATOM 1830 O O . PRO A 1 239 ? -3.460 14.746 -7.935 1.00 39.25 239 PRO A O 1
ATOM 1833 N N . LEU A 1 240 ? -4.514 13.140 -9.096 1.00 41.41 240 LEU A N 1
ATOM 1834 C CA . LEU A 1 240 ? -3.293 12.437 -9.476 1.00 41.41 240 LEU A CA 1
ATOM 1835 C C . LEU A 1 240 ? -2.750 13.120 -10.733 1.00 41.41 240 LEU A C 1
ATOM 1837 O O . LEU A 1 240 ? -3.527 13.269 -11.675 1.00 41.41 240 LEU A O 1
ATOM 1841 N N . PRO A 1 241 ? -1.462 13.511 -10.803 1.00 42.75 241 PRO A N 1
ATOM 1842 C CA . PRO A 1 241 ? -0.909 14.010 -12.055 1.00 42.75 241 PRO A CA 1
ATOM 1843 C C . PRO A 1 241 ? -1.270 13.004 -13.146 1.00 42.75 241 PRO A C 1
ATOM 1845 O O . PRO A 1 241 ? -0.949 11.822 -13.006 1.00 42.75 241 PRO A O 1
ATOM 1848 N N . VAL A 1 242 ? -2.014 13.446 -14.170 1.00 44.31 242 VAL A N 1
ATOM 1849 C CA . VAL A 1 242 ? -2.303 12.614 -15.340 1.00 44.31 242 VAL A CA 1
ATOM 1850 C C . VAL A 1 242 ? -0.951 12.079 -15.786 1.00 44.31 242 VAL A C 1
ATOM 1852 O O . VAL A 1 242 ? -0.033 12.857 -16.059 1.00 44.31 242 VAL A O 1
ATOM 1855 N N . PHE A 1 243 ? -0.781 10.759 -15.695 1.00 45.28 243 PHE A N 1
ATOM 1856 C CA . PHE A 1 243 ? 0.507 10.112 -15.903 1.00 45.28 243 PHE A CA 1
ATOM 1857 C C . PHE A 1 243 ? 0.902 10.302 -17.374 1.00 45.28 243 PHE A C 1
ATOM 1859 O O . PHE A 1 243 ? 0.487 9.538 -18.243 1.00 45.28 243 PHE A O 1
ATOM 1866 N N . GLY A 1 244 ? 1.661 11.369 -17.632 1.00 38.75 244 GLY A N 1
ATOM 1867 C CA . GLY A 1 244 ? 1.919 11.909 -18.962 1.00 38.75 244 GLY A CA 1
ATOM 1868 C C . GLY A 1 244 ? 0.970 13.061 -19.294 1.00 38.75 244 GLY A C 1
ATOM 1869 O O . GLY A 1 244 ? -0.247 12.906 -19.328 1.00 38.75 244 GLY A O 1
ATOM 1870 N N . THR A 1 245 ? 1.533 14.233 -19.565 1.00 31.44 245 THR A N 1
ATOM 1871 C CA . THR A 1 245 ? 0.800 15.380 -20.095 1.00 31.44 245 THR A CA 1
ATOM 1872 C C . THR A 1 245 ? 0.193 14.998 -21.448 1.00 31.44 245 THR A C 1
ATOM 1874 O O . THR A 1 245 ? 0.892 14.973 -22.458 1.00 31.44 245 THR A O 1
ATOM 1877 N N . LEU A 1 246 ? -1.111 14.725 -21.504 1.00 36.69 246 LEU A N 1
ATOM 1878 C CA . LEU A 1 246 ? -1.854 14.725 -22.765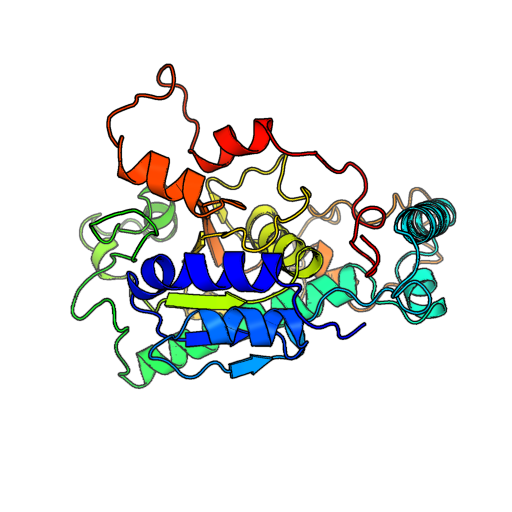 1.00 36.69 246 LEU A CA 1
ATOM 1879 C C . LEU A 1 246 ? -2.231 16.169 -23.115 1.00 36.69 246 LEU A C 1
ATOM 1881 O O . LEU A 1 246 ? -3.398 16.545 -23.151 1.00 36.69 246 LEU A O 1
ATOM 1885 N N . THR A 1 247 ? -1.231 17.005 -23.398 1.00 37.09 247 THR A N 1
ATOM 1886 C CA . THR A 1 247 ? -1.459 18.165 -24.267 1.00 37.09 247 THR A CA 1
ATOM 1887 C C . THR A 1 247 ? -1.496 17.649 -25.701 1.00 37.09 247 THR A C 1
ATOM 1889 O O . THR A 1 247 ? -0.490 17.678 -26.406 1.00 37.09 247 THR A O 1
ATOM 1892 N N . GLY A 1 248 ? -2.635 17.101 -26.118 1.00 36.22 248 GLY A N 1
ATOM 1893 C CA . GLY A 1 248 ? -2.807 16.614 -27.482 1.00 36.22 248 GLY A CA 1
ATOM 1894 C C . GLY A 1 248 ? -4.190 16.027 -27.718 1.00 36.22 248 GLY A C 1
ATOM 1895 O O . GLY A 1 248 ? -4.429 14.889 -27.349 1.00 36.22 248 GLY A O 1
ATOM 1896 N N . ASN A 1 249 ? -5.061 16.840 -28.323 1.00 35.81 249 ASN A N 1
ATOM 1897 C CA . ASN A 1 249 ? -6.304 16.526 -29.038 1.00 35.81 249 ASN A CA 1
ATOM 1898 C C . ASN A 1 249 ? -7.154 15.338 -28.538 1.00 35.81 249 ASN A C 1
ATOM 1900 O O . ASN A 1 249 ? -6.811 14.169 -28.686 1.00 35.81 249 ASN A O 1
ATOM 1904 N N . SER A 1 250 ? -8.360 15.676 -28.076 1.00 42.31 250 SER A N 1
ATOM 1905 C CA . SER A 1 250 ? -9.394 14.823 -27.472 1.00 42.31 250 SER A CA 1
ATOM 1906 C C . SER A 1 250 ? -9.984 13.705 -28.348 1.00 42.31 250 SER A C 1
ATOM 1908 O O . SER A 1 250 ? -11.021 13.155 -27.991 1.00 42.31 250 SER A O 1
ATOM 1910 N N . GLU A 1 251 ? -9.390 13.363 -29.489 1.00 40.84 251 GLU A N 1
ATOM 1911 C CA . GLU A 1 251 ? -10.022 12.478 -30.482 1.00 40.84 251 GLU A CA 1
ATOM 1912 C C . GLU A 1 251 ? -9.378 11.087 -30.606 1.00 40.84 251 GLU A C 1
ATOM 1914 O O . GLU A 1 251 ? -9.896 10.240 -31.328 1.00 40.84 251 GLU A O 1
ATOM 1919 N N . GLN A 1 252 ? -8.302 10.793 -29.865 1.00 44.34 252 GLN A N 1
ATOM 1920 C CA . GLN A 1 252 ? -7.668 9.461 -29.852 1.00 44.34 252 GLN A CA 1
ATOM 1921 C C . GLN A 1 252 ? -7.253 8.991 -28.449 1.00 44.34 252 GLN A C 1
ATOM 1923 O O . GLN A 1 252 ? -6.224 8.341 -28.281 1.00 44.34 252 GLN A O 1
ATOM 1928 N N . LEU A 1 253 ? -8.055 9.271 -27.417 1.00 50.22 253 LEU A N 1
ATOM 1929 C CA . LEU A 1 253 ? -7.902 8.544 -26.157 1.00 50.22 253 LEU A CA 1
ATOM 1930 C C . LEU A 1 253 ? -8.429 7.118 -26.350 1.00 50.22 253 LEU A C 1
ATOM 1932 O O . LEU A 1 253 ? -9.633 6.876 -26.262 1.00 50.22 253 LEU A O 1
ATOM 1936 N N . SER A 1 254 ? -7.533 6.150 -26.542 1.00 48.12 254 SER A N 1
ATOM 1937 C CA . SER A 1 254 ? -7.785 4.798 -26.046 1.00 48.12 254 SER A CA 1
ATOM 1938 C C . SER A 1 254 ? -7.907 4.907 -24.521 1.00 48.12 254 SER A C 1
ATOM 1940 O O . SER A 1 254 ? -6.939 4.795 -23.770 1.00 48.12 254 SER A O 1
ATOM 1942 N N . THR A 1 255 ? -9.103 5.259 -24.037 1.00 65.75 255 THR A N 1
ATOM 1943 C CA . THR A 1 255 ? -9.350 5.491 -22.615 1.00 65.75 255 THR A CA 1
ATOM 1944 C C . THR A 1 255 ? -9.094 4.184 -21.886 1.00 65.75 255 THR A C 1
ATOM 1946 O O . THR A 1 255 ? -9.886 3.244 -21.976 1.00 65.75 255 THR A O 1
ATOM 1949 N N . CYS A 1 256 ? -7.960 4.097 -21.191 1.00 70.25 256 CYS A N 1
ATOM 1950 C CA . CYS A 1 256 ? -7.688 2.996 -20.285 1.00 70.25 256 CYS A CA 1
ATOM 1951 C C . CYS A 1 256 ? -8.932 2.776 -19.413 1.00 70.25 256 CYS A C 1
ATOM 1953 O O . CYS A 1 256 ? -9.409 3.721 -18.792 1.00 70.25 256 CYS A O 1
ATOM 1955 N N . HIS A 1 257 ? -9.453 1.548 -19.342 1.00 73.81 257 HIS A N 1
ATOM 1956 C CA . HIS A 1 257 ? -10.660 1.247 -18.556 1.00 73.81 257 HIS A CA 1
ATOM 1957 C C . HIS A 1 257 ? -10.521 1.653 -17.072 1.00 73.81 257 HIS A C 1
ATOM 1959 O O . HIS A 1 257 ? -11.504 1.924 -16.392 1.00 73.81 257 HIS A O 1
ATOM 1965 N N . PHE A 1 258 ? -9.284 1.743 -16.581 1.00 72.38 258 PHE A N 1
ATOM 1966 C CA . PHE A 1 258 ? -8.943 2.148 -15.218 1.00 72.38 258 PHE A CA 1
ATOM 1967 C C . PHE A 1 258 ? -8.719 3.658 -15.053 1.00 72.38 258 PHE A C 1
ATOM 1969 O O . PHE A 1 258 ? -8.404 4.103 -13.954 1.00 72.38 258 PHE A O 1
ATOM 1976 N N . TYR A 1 259 ? -8.860 4.452 -16.118 1.00 69.69 259 TYR A N 1
ATOM 1977 C CA . TYR A 1 259 ? -8.655 5.903 -16.083 1.00 69.69 259 TYR A CA 1
ATOM 1978 C C . TYR A 1 259 ? -9.593 6.595 -15.091 1.00 69.69 259 TYR A C 1
ATOM 1980 O O . TYR A 1 259 ? -9.175 7.503 -14.385 1.00 69.69 259 TYR A O 1
ATOM 1988 N N . SER A 1 260 ? -10.829 6.104 -14.959 1.00 67.25 260 SER A N 1
ATOM 1989 C CA . SER A 1 260 ? -11.815 6.615 -13.997 1.00 67.25 260 SER A CA 1
ATOM 1990 C C . SER A 1 260 ? -11.324 6.603 -12.548 1.00 67.25 260 SER A C 1
ATOM 1992 O O . SER A 1 260 ? -11.849 7.336 -11.716 1.00 67.25 260 SER A O 1
ATOM 1994 N N . LEU A 1 261 ? -10.309 5.796 -12.229 1.00 64.25 261 LEU A N 1
ATOM 1995 C CA . LEU A 1 261 ? -9.705 5.780 -10.905 1.00 64.25 261 LEU A CA 1
ATOM 1996 C C . LEU A 1 261 ? -8.833 6.990 -10.632 1.00 64.25 261 LEU A C 1
ATOM 1998 O O . LEU A 1 261 ? -8.572 7.240 -9.467 1.00 64.25 261 LEU A O 1
ATOM 2002 N N . ALA A 1 262 ? -8.368 7.718 -11.645 1.00 62.12 262 ALA A N 1
ATOM 2003 C CA . ALA A 1 262 ? -7.546 8.905 -11.452 1.00 62.12 262 ALA A CA 1
ATOM 2004 C C . ALA A 1 262 ? -8.344 10.038 -10.773 1.00 62.12 262 ALA A C 1
ATOM 2006 O O . ALA A 1 262 ? -7.850 10.674 -9.839 1.00 62.12 262 ALA A O 1
ATOM 2007 N N . ASP A 1 263 ? -9.621 10.165 -11.146 1.00 60.03 263 ASP A N 1
ATOM 2008 C CA . ASP A 1 263 ? -10.549 11.203 -10.677 1.00 60.03 263 ASP A CA 1
ATOM 2009 C C . ASP A 1 263 ? -11.367 10.801 -9.436 1.00 60.03 263 ASP A C 1
ATOM 2011 O O . ASP A 1 263 ? -12.119 11.604 -8.880 1.00 60.03 263 ASP A O 1
ATOM 2015 N N . ARG A 1 264 ? -11.267 9.547 -8.981 1.00 69.75 264 ARG A N 1
ATOM 2016 C CA . ARG A 1 264 ? -12.214 9.003 -8.003 1.00 69.75 264 ARG A CA 1
ATOM 2017 C C . ARG A 1 264 ? -11.816 9.297 -6.560 1.00 69.75 264 ARG A C 1
ATOM 2019 O O . ARG A 1 264 ? -10.734 8.923 -6.114 1.00 69.75 264 ARG A O 1
ATOM 2026 N N . ARG A 1 265 ? -12.742 9.881 -5.794 1.00 81.88 265 ARG A N 1
ATOM 2027 C CA . ARG A 1 265 ? -12.609 10.019 -4.338 1.00 81.88 265 ARG A CA 1
ATOM 2028 C C . ARG A 1 265 ? -12.947 8.705 -3.632 1.00 81.88 265 ARG A C 1
ATOM 2030 O O . ARG A 1 265 ? -13.963 8.078 -3.921 1.00 81.88 265 ARG A O 1
ATOM 2037 N N . LEU A 1 266 ? -12.090 8.283 -2.707 1.00 88.00 266 LEU A N 1
ATOM 2038 C CA . LEU A 1 266 ? -12.340 7.170 -1.794 1.00 88.00 266 LEU A CA 1
ATOM 2039 C C . LEU A 1 266 ? -13.151 7.684 -0.593 1.00 88.00 266 LEU A C 1
ATOM 2041 O O . LEU A 1 266 ? -12.794 8.744 -0.073 1.00 88.00 266 LEU A O 1
ATOM 2045 N N . PRO A 1 267 ? -14.173 6.951 -0.110 1.00 91.12 267 PRO A N 1
ATOM 2046 C CA . PRO A 1 267 ? -15.038 7.333 1.011 1.00 91.12 267 PRO A CA 1
ATOM 2047 C C . PRO A 1 267 ? -14.322 7.096 2.347 1.00 91.12 267 PRO A C 1
ATOM 2049 O O . PRO A 1 267 ? -14.814 6.408 3.237 1.00 91.12 267 PRO A O 1
ATOM 2052 N N . LEU A 1 268 ? -13.084 7.570 2.427 1.00 92.50 268 LEU A N 1
ATOM 2053 C CA . LEU A 1 268 ? -12.162 7.360 3.522 1.00 92.50 268 LEU A CA 1
ATOM 2054 C C . LEU A 1 268 ? -11.610 8.705 3.981 1.00 92.50 268 LEU A C 1
ATOM 2056 O O . LEU A 1 268 ? -11.316 9.586 3.168 1.00 92.50 268 LEU A O 1
ATOM 2060 N N . THR A 1 269 ? -11.344 8.786 5.275 1.00 92.06 269 THR A N 1
ATOM 2061 C CA . THR A 1 269 ? -10.454 9.763 5.887 1.00 92.06 269 THR A CA 1
ATOM 2062 C C . THR A 1 269 ? -9.166 9.062 6.305 1.00 92.06 269 THR A C 1
ATOM 2064 O O . THR A 1 269 ? -9.202 8.083 7.051 1.00 92.06 269 THR A O 1
ATOM 2067 N N . ALA A 1 270 ? -8.017 9.550 5.837 1.00 92.38 270 ALA A N 1
ATOM 2068 C CA . ALA A 1 270 ? -6.714 8.938 6.091 1.00 92.38 270 ALA A CA 1
ATOM 2069 C C . ALA A 1 270 ? -5.785 9.841 6.917 1.00 92.38 270 ALA A C 1
ATOM 2071 O O . ALA A 1 270 ? -5.711 11.052 6.706 1.00 92.38 270 ALA A O 1
ATOM 2072 N N . VAL A 1 271 ? -5.002 9.243 7.814 1.00 90.06 271 VAL A N 1
ATOM 2073 C CA . VAL A 1 271 ? -4.043 9.936 8.688 1.00 90.06 271 VAL A CA 1
ATOM 2074 C C . VAL A 1 271 ? -2.692 9.253 8.619 1.00 90.06 271 VAL A C 1
ATOM 2076 O O . VAL A 1 271 ? -2.582 8.082 8.962 1.00 90.06 271 VAL A O 1
ATOM 2079 N N . CYS A 1 272 ? -1.643 9.973 8.236 1.00 89.81 272 CYS A N 1
ATOM 2080 C CA . CYS A 1 272 ? -0.288 9.432 8.262 1.00 89.81 272 CYS A CA 1
ATOM 2081 C C . CYS A 1 272 ? 0.369 9.666 9.633 1.00 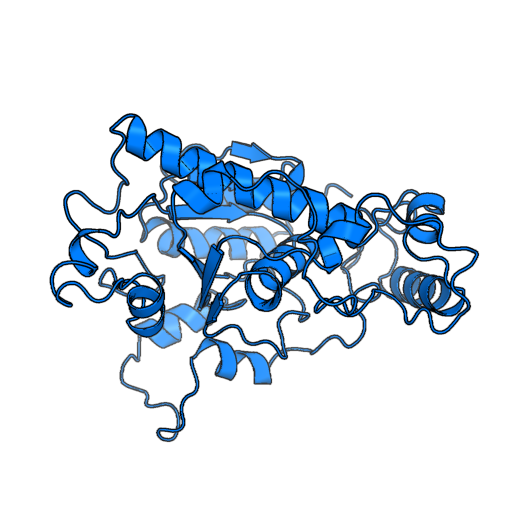89.81 272 CYS A C 1
ATOM 2083 O O . CYS A 1 272 ? 0.623 10.806 10.015 1.00 89.81 272 CYS A O 1
ATOM 2085 N N . TYR A 1 273 ? 0.677 8.590 10.360 1.00 86.88 273 TYR A N 1
ATOM 2086 C CA . TYR A 1 273 ? 1.431 8.651 11.621 1.00 86.88 273 TYR A CA 1
ATOM 2087 C C . TYR A 1 273 ? 2.932 8.498 11.383 1.00 86.88 273 TYR A C 1
ATOM 2089 O O . TYR A 1 273 ? 3.740 9.254 11.916 1.00 86.88 273 TYR A O 1
ATOM 2097 N N . HIS A 1 274 ? 3.302 7.537 10.535 1.00 87.94 274 HIS A N 1
ATOM 2098 C CA . HIS A 1 274 ? 4.686 7.257 10.176 1.00 87.94 274 HIS A CA 1
ATOM 2099 C C . HIS A 1 274 ? 4.809 7.101 8.668 1.00 87.94 274 HIS A C 1
ATOM 2101 O O . HIS A 1 274 ? 4.018 6.384 8.055 1.00 87.94 274 HIS A O 1
ATOM 2107 N N . PHE A 1 275 ? 5.827 7.731 8.084 1.00 89.12 275 PHE A N 1
ATOM 2108 C CA . PHE A 1 275 ? 6.115 7.651 6.658 1.00 89.12 275 PHE A CA 1
ATOM 2109 C C . PHE A 1 275 ? 7.530 7.119 6.435 1.00 89.12 275 PHE A C 1
ATOM 2111 O O . PHE A 1 275 ? 8.505 7.782 6.781 1.00 89.12 275 PHE A O 1
ATOM 2118 N N . ASN A 1 276 ? 7.618 5.919 5.857 1.00 90.50 276 ASN A N 1
ATOM 2119 C CA . ASN A 1 276 ? 8.842 5.255 5.415 1.00 90.50 276 ASN A CA 1
ATOM 2120 C C . ASN A 1 276 ? 9.990 5.283 6.442 1.00 90.50 276 ASN A C 1
ATOM 2122 O O . ASN A 1 276 ? 11.138 5.527 6.076 1.00 90.50 276 ASN A O 1
ATOM 2126 N N . VAL A 1 277 ? 9.690 5.062 7.725 1.00 88.38 277 VAL A N 1
ATOM 2127 C CA . VAL A 1 277 ? 10.674 5.089 8.823 1.00 88.38 277 VAL A CA 1
ATOM 2128 C C . VAL A 1 277 ? 11.339 3.729 9.005 1.00 88.38 277 VAL A C 1
ATOM 2130 O O . VAL A 1 277 ? 10.689 2.701 8.847 1.00 88.38 277 VAL A O 1
ATOM 2133 N N . ILE A 1 278 ? 12.615 3.692 9.376 1.00 88.50 278 ILE A N 1
ATOM 2134 C CA . ILE A 1 278 ? 13.286 2.438 9.764 1.00 88.50 278 ILE A CA 1
ATOM 2135 C C . ILE A 1 278 ? 13.330 2.286 11.288 1.00 88.50 278 ILE A C 1
ATOM 2137 O O . ILE A 1 278 ? 13.160 3.254 12.032 1.00 88.50 278 ILE A O 1
ATOM 2141 N N . LYS A 1 279 ? 13.592 1.065 11.771 1.00 87.06 279 LYS A N 1
ATOM 2142 C CA . LYS A 1 279 ? 13.618 0.739 13.208 1.00 87.06 279 LYS A CA 1
ATOM 2143 C C . LYS A 1 279 ? 14.443 1.722 14.042 1.00 87.06 279 LYS A C 1
ATOM 2145 O O . LYS A 1 279 ? 13.963 2.213 15.058 1.00 87.06 279 LYS A O 1
ATOM 2150 N N . SER A 1 280 ? 15.670 2.016 13.616 1.00 86.06 280 SER A N 1
ATOM 2151 C CA . SER A 1 280 ? 16.597 2.872 14.367 1.00 86.06 280 SER A CA 1
ATOM 2152 C C . SER A 1 280 ? 16.062 4.293 14.576 1.00 86.06 280 SER A C 1
ATOM 2154 O O . SER A 1 280 ? 16.258 4.881 15.642 1.00 86.06 280 SER A O 1
ATOM 2156 N N . GLU A 1 281 ? 15.341 4.840 13.597 1.00 85.06 281 GLU A N 1
ATOM 2157 C CA . GLU A 1 281 ? 14.716 6.162 13.683 1.00 85.06 281 GLU A CA 1
ATOM 2158 C C . GLU A 1 281 ? 13.536 6.152 14.648 1.00 85.06 281 GLU A C 1
ATOM 2160 O O . GLU A 1 281 ? 13.402 7.059 15.472 1.00 85.06 281 GLU A O 1
ATOM 2165 N N . LEU A 1 282 ? 12.713 5.102 14.589 1.00 80.31 282 LEU A N 1
ATOM 2166 C CA . LEU A 1 282 ? 11.584 4.950 15.494 1.00 80.31 282 LEU A CA 1
ATOM 2167 C C . LEU A 1 282 ? 12.058 4.793 16.944 1.00 80.31 282 LEU A C 1
ATOM 2169 O O . LEU A 1 282 ? 11.583 5.498 17.829 1.00 80.31 282 LEU A O 1
ATOM 2173 N N . GLU A 1 283 ? 13.056 3.948 17.199 1.00 79.62 283 GLU A N 1
ATOM 2174 C CA . GLU A 1 283 ? 13.613 3.786 18.545 1.00 79.62 283 GLU A CA 1
ATOM 2175 C C . GLU A 1 283 ? 14.272 5.059 19.085 1.00 79.62 283 GLU A C 1
ATOM 2177 O O . GLU A 1 283 ? 14.255 5.311 20.290 1.00 79.62 283 GLU A O 1
ATOM 2182 N N . THR A 1 284 ? 14.862 5.876 18.212 1.00 75.25 284 THR A N 1
ATOM 2183 C CA . THR A 1 284 ? 15.441 7.162 18.618 1.00 75.25 284 THR A CA 1
ATOM 2184 C C . THR A 1 284 ? 14.358 8.121 19.111 1.00 75.25 284 THR A C 1
ATOM 2186 O O . THR A 1 284 ? 14.582 8.815 20.106 1.00 75.25 284 THR A O 1
ATOM 2189 N N . LYS A 1 285 ? 13.173 8.112 18.483 1.00 66.31 285 LYS A N 1
ATOM 2190 C CA . LYS A 1 285 ? 11.997 8.852 18.968 1.00 66.31 285 LYS A CA 1
ATOM 2191 C C . LYS A 1 285 ? 11.514 8.316 20.321 1.00 66.31 285 LYS A C 1
ATOM 2193 O O . LYS A 1 285 ? 11.297 9.109 21.231 1.00 66.31 285 LYS A O 1
ATOM 2198 N N . ILE A 1 286 ? 11.444 6.990 20.486 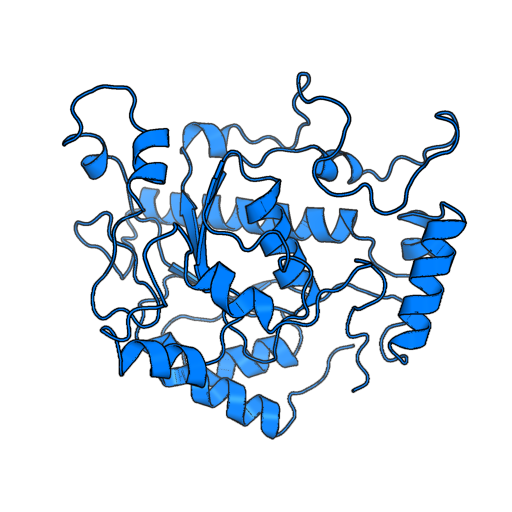1.00 66.19 286 ILE A N 1
ATOM 2199 C CA . ILE A 1 286 ? 11.033 6.343 21.750 1.00 66.19 286 ILE A CA 1
ATOM 2200 C C . ILE A 1 286 ? 11.962 6.733 22.906 1.00 66.19 286 ILE A C 1
ATOM 2202 O O . ILE A 1 286 ? 11.501 7.039 24.003 1.00 66.19 286 ILE A O 1
ATOM 2206 N N . ARG A 1 287 ? 13.282 6.726 22.676 1.00 63.16 287 ARG A N 1
ATOM 2207 C CA . ARG A 1 287 ? 14.282 7.005 23.720 1.00 63.16 287 ARG A CA 1
ATOM 2208 C C . ARG A 1 287 ? 14.337 8.478 24.141 1.00 63.16 287 ARG A C 1
ATOM 2210 O O . ARG A 1 287 ? 14.800 8.753 25.242 1.00 63.16 287 ARG A O 1
ATOM 2217 N N . ASN A 1 288 ? 13.876 9.412 23.306 1.00 58.53 288 ASN A N 1
ATOM 2218 C CA . ASN A 1 288 ? 13.952 10.854 23.567 1.00 58.53 288 ASN A CA 1
ATOM 2219 C C . ASN A 1 288 ? 12.627 11.583 23.261 1.00 58.53 288 ASN A C 1
ATOM 2221 O O . ASN A 1 288 ? 12.597 12.444 22.378 1.00 58.53 288 ASN A O 1
ATOM 2225 N N . PRO A 1 289 ? 11.545 11.322 24.019 1.00 54.38 289 PRO A N 1
ATOM 2226 C CA . PRO A 1 289 ? 10.235 11.932 23.768 1.00 54.38 289 PRO A CA 1
ATOM 2227 C C . PRO A 1 289 ? 10.221 13.461 23.966 1.00 54.38 289 PRO A C 1
ATOM 2229 O O . PRO A 1 289 ? 9.371 14.145 23.408 1.00 54.38 289 PRO A O 1
ATOM 2232 N N . ASN A 1 290 ? 11.182 14.013 24.722 1.00 42.88 290 ASN A N 1
ATOM 2233 C CA . ASN A 1 290 ? 11.280 15.442 25.058 1.00 42.88 290 ASN A CA 1
ATOM 2234 C C . ASN A 1 290 ? 12.232 16.252 24.160 1.00 42.88 290 ASN A C 1
ATOM 2236 O O . ASN A 1 290 ? 12.453 17.438 24.426 1.00 42.88 290 ASN A O 1
ATOM 2240 N N . ARG A 1 291 ? 12.832 15.660 23.116 1.00 41.50 291 ARG A N 1
ATOM 2241 C CA . ARG A 1 291 ? 13.639 16.435 22.164 1.00 41.50 291 ARG A CA 1
ATOM 2242 C C . ARG A 1 291 ? 12.684 17.256 21.297 1.00 41.50 291 ARG A C 1
ATOM 2244 O O . ARG A 1 291 ? 12.235 16.786 20.259 1.00 41.50 291 ARG A O 1
ATOM 2251 N N . ARG A 1 292 ? 12.356 18.468 21.763 1.00 36.81 292 ARG A N 1
ATOM 2252 C CA . ARG A 1 292 ? 11.612 19.476 20.998 1.00 36.81 292 ARG A CA 1
ATOM 2253 C C . ARG A 1 292 ? 12.280 19.620 19.631 1.00 36.81 292 ARG A C 1
ATOM 2255 O O . ARG A 1 292 ? 13.440 20.033 19.559 1.00 36.81 292 ARG A O 1
ATOM 2262 N N . GLU A 1 293 ? 11.561 19.270 18.566 1.00 37.72 293 GLU A N 1
ATOM 2263 C CA . GLU A 1 293 ? 11.874 19.821 17.250 1.00 37.72 293 GLU A CA 1
ATOM 2264 C C . GLU A 1 293 ? 11.869 21.354 17.369 1.00 37.72 293 GLU A C 1
ATOM 2266 O O . GLU A 1 293 ? 11.142 21.898 18.213 1.00 37.72 293 GLU A O 1
ATOM 2271 N N . PRO A 1 294 ? 12.735 22.064 16.629 1.00 30.23 294 PRO A N 1
ATOM 2272 C CA . PRO A 1 294 ? 12.835 23.507 16.755 1.00 30.23 294 PRO A CA 1
ATOM 2273 C C . PRO A 1 294 ? 11.477 24.148 16.450 1.00 30.23 294 PRO A C 1
ATOM 2275 O O . PRO A 1 294 ? 11.037 24.180 15.310 1.00 30.23 294 PRO A O 1
ATOM 2278 N N . THR A 1 295 ? 10.855 24.660 17.516 1.00 30.23 295 THR A N 1
ATOM 2279 C CA . THR A 1 295 ? 9.805 25.689 17.556 1.00 30.23 295 THR A CA 1
ATOM 2280 C C . THR A 1 295 ? 8.566 25.464 16.684 1.00 30.23 295 THR A C 1
ATOM 2282 O O . THR A 1 295 ? 8.574 25.720 15.486 1.00 30.23 295 THR A O 1
ATOM 2285 N N . GLU A 1 296 ? 7.473 25.084 17.354 1.00 35.84 296 GLU A N 1
ATOM 2286 C CA . GLU A 1 296 ? 6.088 25.548 17.149 1.00 35.84 296 GLU A CA 1
ATOM 2287 C C . GLU A 1 296 ? 5.821 26.366 15.870 1.00 35.84 296 GLU A C 1
ATOM 2289 O O . GLU A 1 296 ? 5.579 27.566 15.905 1.00 35.84 296 GLU A O 1
ATOM 2294 N N . THR A 1 297 ? 5.814 25.673 14.734 1.00 31.22 297 THR A N 1
ATOM 2295 C CA . THR A 1 297 ? 5.016 25.992 13.544 1.00 31.22 297 THR A CA 1
ATOM 2296 C C . THR A 1 297 ? 4.620 24.662 12.888 1.00 31.22 297 THR A C 1
ATOM 2298 O O . THR A 1 297 ? 5.310 24.133 12.033 1.00 31.22 297 THR A O 1
ATOM 2301 N N . SER A 1 298 ? 3.537 24.061 13.392 1.00 38.72 298 SER A N 1
ATOM 2302 C CA . SER A 1 298 ? 2.639 23.116 12.694 1.00 38.72 298 SER A CA 1
ATOM 2303 C C . SER A 1 298 ? 3.198 21.969 11.815 1.00 38.72 298 SER A C 1
ATOM 2305 O O . SER A 1 298 ? 2.520 21.608 10.855 1.00 38.72 298 SER A O 1
ATOM 2307 N N . GLY A 1 299 ? 4.353 21.361 12.106 1.00 39.62 299 GLY A N 1
ATOM 2308 C CA . GLY A 1 299 ? 4.868 20.213 11.336 1.00 39.62 299 GLY A CA 1
ATOM 2309 C C . GLY A 1 299 ? 4.760 18.874 12.076 1.00 39.62 299 GLY A C 1
ATOM 2310 O O . GLY A 1 299 ? 5.227 18.758 13.207 1.00 39.62 299 GLY A O 1
ATOM 2311 N N . ASN A 1 300 ? 4.149 17.847 11.468 1.00 54.31 300 ASN A N 1
ATOM 2312 C CA . ASN A 1 300 ? 4.175 16.468 11.995 1.00 54.31 300 ASN A CA 1
ATOM 2313 C C . ASN A 1 300 ? 5.535 15.820 11.667 1.00 54.31 300 ASN A C 1
ATOM 2315 O O . ASN A 1 300 ? 6.104 16.059 10.610 1.00 54.31 300 ASN A O 1
ATOM 2319 N N . SER A 1 301 ? 6.018 14.916 12.520 1.00 50.66 301 SER A N 1
ATOM 2320 C CA . SER A 1 301 ? 7.225 14.108 12.319 1.00 50.66 301 SER A CA 1
ATOM 2321 C C . SER A 1 301 ? 7.317 13.355 10.975 1.00 50.66 301 SER A C 1
ATOM 2323 O O . SER A 1 301 ? 8.416 12.972 10.571 1.00 50.66 301 SER A O 1
ATOM 2325 N N . ALA A 1 302 ? 6.197 13.136 10.273 1.00 53.72 302 ALA A N 1
ATOM 2326 C CA . ALA A 1 302 ? 6.186 12.624 8.900 1.00 53.72 302 ALA A CA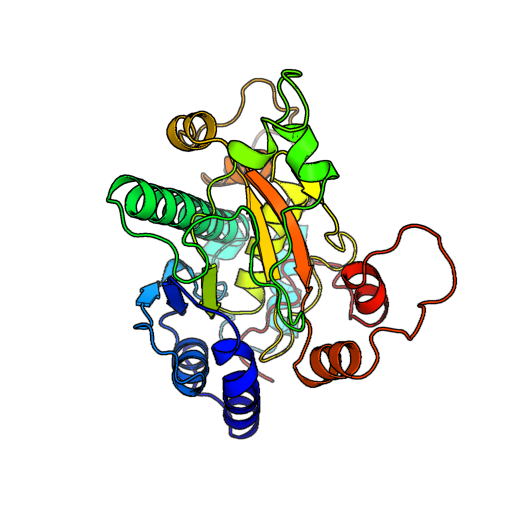 1
ATOM 2327 C C . ALA A 1 302 ? 6.745 13.640 7.875 1.00 53.72 302 ALA A C 1
ATOM 2329 O O . ALA A 1 302 ? 7.379 13.244 6.898 1.00 53.72 302 ALA A O 1
ATOM 2330 N N . GLU A 1 303 ? 6.563 14.941 8.110 1.00 50.19 303 GLU A N 1
ATOM 2331 C CA . GLU A 1 303 ? 7.067 16.032 7.266 1.00 50.19 303 GLU A CA 1
ATOM 2332 C C . GLU A 1 303 ? 8.564 16.289 7.492 1.00 50.19 303 GLU A C 1
ATOM 2334 O O . GLU A 1 303 ? 9.288 16.552 6.532 1.00 50.19 303 GLU A O 1
ATOM 2339 N N . THR A 1 304 ? 9.069 16.125 8.719 1.00 51.12 304 THR A N 1
ATOM 2340 C CA . THR A 1 304 ? 10.492 16.338 9.047 1.00 51.12 304 THR A CA 1
ATOM 2341 C C . THR A 1 304 ? 11.411 15.329 8.340 1.00 51.12 304 THR A C 1
ATOM 2343 O O . THR A 1 304 ? 12.441 15.709 7.778 1.00 51.12 304 THR A O 1
ATOM 2346 N N . LEU A 1 305 ? 11.016 14.049 8.280 1.00 52.91 305 LEU A N 1
ATOM 2347 C CA . LEU A 1 305 ? 11.759 12.981 7.582 1.00 52.91 305 LEU A CA 1
ATOM 2348 C C . LEU A 1 305 ? 11.807 13.168 6.060 1.00 52.91 305 LEU A C 1
ATOM 2350 O O . LEU A 1 305 ? 12.785 12.801 5.415 1.00 52.91 305 LEU A O 1
ATOM 2354 N N . CYS A 1 306 ? 10.775 13.794 5.504 1.00 51.19 306 CYS A N 1
ATOM 2355 C CA . CYS A 1 306 ? 10.621 14.069 4.082 1.00 51.19 306 CYS A CA 1
ATOM 2356 C C . CYS A 1 306 ? 11.821 14.846 3.495 1.00 51.19 306 CYS A C 1
ATOM 2358 O O . CYS A 1 306 ? 12.274 14.575 2.387 1.00 51.19 306 CYS A O 1
ATOM 2360 N N . SER A 1 307 ? 12.396 15.768 4.275 1.00 47.00 307 SER A N 1
ATOM 2361 C CA . SER A 1 307 ? 13.543 16.599 3.869 1.00 47.00 307 SER A CA 1
ATOM 2362 C C . SER A 1 307 ? 14.841 15.822 3.597 1.00 47.00 307 SER A C 1
ATOM 2364 O O . SER A 1 307 ? 15.753 16.357 2.972 1.00 47.00 307 SER A O 1
ATOM 2366 N N . GLN A 1 308 ? 14.933 14.569 4.053 1.00 51.66 308 GLN A N 1
ATOM 2367 C CA . GLN A 1 308 ? 16.124 13.718 3.932 1.00 51.66 308 GLN A CA 1
ATOM 2368 C C . GLN A 1 308 ? 15.993 12.667 2.823 1.00 51.66 308 GLN A C 1
ATOM 2370 O O . GLN A 1 308 ? 16.882 11.834 2.646 1.00 51.66 308 GLN A O 1
ATOM 2375 N N . MET A 1 309 ? 14.872 12.670 2.100 1.00 54.53 309 MET A N 1
ATOM 2376 C CA . MET A 1 309 ? 14.550 11.656 1.106 1.00 54.53 309 MET A CA 1
ATOM 2377 C C . MET A 1 309 ? 14.873 12.133 -0.304 1.00 54.53 309 MET A C 1
ATOM 2379 O O . MET A 1 309 ? 14.663 13.294 -0.650 1.00 54.53 309 MET A O 1
ATOM 2383 N N . GLU A 1 310 ? 15.332 11.209 -1.146 1.00 47.88 310 GLU A N 1
ATOM 2384 C CA . GLU A 1 310 ? 15.433 11.457 -2.579 1.00 47.88 310 GLU A CA 1
ATOM 2385 C C . GLU A 1 310 ? 14.015 11.620 -3.153 1.00 47.88 310 GLU A C 1
ATOM 2387 O O . GLU A 1 310 ? 13.212 10.678 -3.175 1.00 47.88 310 GLU A O 1
ATOM 2392 N N . ILE A 1 311 ? 13.682 12.853 -3.547 1.00 49.19 311 ILE A N 1
ATOM 2393 C CA . ILE A 1 311 ? 12.415 13.187 -4.198 1.00 49.19 311 ILE A CA 1
ATOM 2394 C C . ILE A 1 311 ? 12.521 12.772 -5.661 1.00 49.19 311 ILE A C 1
ATOM 2396 O O . ILE A 1 311 ? 13.374 13.256 -6.403 1.00 49.19 311 ILE A O 1
ATOM 2400 N N . ILE A 1 312 ? 11.623 11.884 -6.076 1.00 50.97 312 ILE A N 1
ATOM 2401 C CA . ILE A 1 312 ? 11.540 11.412 -7.452 1.00 50.97 312 ILE A CA 1
ATOM 2402 C C . ILE A 1 312 ? 10.574 12.310 -8.222 1.00 50.97 312 ILE A C 1
ATOM 2404 O O . ILE A 1 312 ? 9.412 12.456 -7.843 1.00 50.97 312 ILE A O 1
ATOM 2408 N N . PHE A 1 313 ? 11.052 12.879 -9.329 1.00 37.44 313 PHE A N 1
ATOM 2409 C CA . PHE A 1 313 ? 10.280 13.798 -10.171 1.00 37.44 313 PHE A CA 1
ATOM 2410 C C . PHE A 1 313 ? 9.466 13.100 -11.280 1.00 37.44 313 PHE A C 1
ATOM 2412 O O . PHE A 1 313 ? 8.619 13.744 -11.893 1.00 37.44 313 PHE A O 1
ATOM 2419 N N . SER A 1 314 ? 9.683 11.801 -11.539 1.00 45.66 314 SER A N 1
ATOM 2420 C CA . SER A 1 314 ? 8.916 11.027 -12.530 1.00 45.66 314 SER A CA 1
ATOM 2421 C C . SER A 1 314 ? 8.479 9.658 -12.002 1.00 45.66 314 SER A C 1
ATOM 2423 O O . SER A 1 314 ? 9.316 8.807 -11.702 1.00 45.66 314 SER A O 1
ATOM 2425 N N . ASP A 1 315 ? 7.168 9.433 -11.962 1.00 51.28 315 ASP A N 1
ATOM 2426 C CA . ASP A 1 315 ? 6.534 8.271 -11.325 1.00 51.28 315 ASP A CA 1
ATOM 2427 C C . ASP A 1 315 ? 6.837 6.920 -11.981 1.00 51.28 315 ASP A C 1
ATOM 2429 O O . ASP A 1 315 ? 6.910 5.902 -11.303 1.00 51.28 315 ASP A O 1
ATOM 2433 N N . ASP A 1 316 ? 7.046 6.920 -13.294 1.00 49.69 316 ASP A N 1
ATOM 2434 C CA . ASP A 1 316 ? 7.217 5.710 -14.100 1.00 49.69 316 ASP A CA 1
ATOM 2435 C C . ASP A 1 316 ? 8.691 5.274 -14.244 1.00 49.69 316 ASP A C 1
ATOM 2437 O O . ASP A 1 316 ? 8.976 4.173 -14.715 1.00 49.69 316 ASP A O 1
ATOM 2441 N N . GLY A 1 317 ? 9.642 6.142 -13.874 1.00 42.69 317 GLY A N 1
ATOM 2442 C CA . GLY A 1 317 ? 11.056 5.994 -14.237 1.00 42.69 317 GLY A CA 1
ATOM 2443 C C . GLY A 1 317 ? 11.993 5.504 -13.133 1.00 42.69 317 GLY A C 1
ATOM 2444 O O . GLY A 1 317 ? 13.156 5.218 -13.401 1.00 42.69 317 GLY A O 1
ATOM 2445 N N . ASP A 1 318 ? 11.515 5.403 -11.896 1.00 49.69 318 ASP A N 1
ATOM 2446 C CA . ASP A 1 318 ? 12.373 5.207 -10.719 1.00 49.69 318 ASP A CA 1
ATOM 2447 C C . ASP A 1 318 ? 12.136 3.865 -10.007 1.00 49.69 318 ASP A C 1
ATOM 2449 O O . ASP A 1 318 ? 12.676 3.562 -8.944 1.00 49.69 318 ASP A O 1
ATOM 2453 N N . GLU A 1 319 ? 11.310 3.005 -10.590 1.00 52.38 319 GLU A N 1
ATOM 2454 C CA . GLU A 1 319 ? 10.947 1.762 -9.934 1.00 52.38 319 GLU A CA 1
ATOM 2455 C C . GLU A 1 319 ? 12.081 0.721 -10.002 1.00 52.38 319 GLU A C 1
ATOM 2457 O O . GLU A 1 319 ? 12.770 0.555 -11.013 1.00 52.38 319 GLU A O 1
ATOM 2462 N N . TYR A 1 320 ? 12.316 0.026 -8.884 1.00 47.09 320 TYR A N 1
ATOM 2463 C CA . TYR A 1 320 ? 13.355 -0.995 -8.787 1.00 47.09 320 TYR A CA 1
ATOM 2464 C C . TYR A 1 320 ? 12.960 -2.216 -9.623 1.00 47.09 320 TYR A C 1
ATOM 2466 O O . TYR A 1 320 ? 12.188 -3.072 -9.193 1.00 47.09 320 TYR A O 1
ATOM 2474 N N . ALA A 1 321 ? 13.524 -2.314 -10.825 1.00 47.59 321 ALA A N 1
ATOM 2475 C CA . ALA A 1 321 ? 13.220 -3.387 -11.763 1.00 47.59 321 ALA A CA 1
ATOM 2476 C C . ALA A 1 321 ? 13.834 -4.751 -11.381 1.00 47.59 321 ALA A C 1
ATOM 2478 O O . ALA A 1 321 ? 13.560 -5.741 -12.053 1.00 47.59 321 ALA A O 1
ATOM 2479 N N . GLY A 1 322 ? 14.636 -4.854 -10.311 1.00 38.06 322 GLY A N 1
ATOM 2480 C CA . GLY A 1 322 ? 15.203 -6.129 -9.846 1.00 38.06 322 GLY A CA 1
ATOM 2481 C C . GLY A 1 322 ? 16.711 -6.313 -10.042 1.00 38.06 322 GLY A C 1
ATOM 2482 O O . GLY A 1 322 ? 17.193 -7.434 -9.879 1.00 38.06 322 GLY A O 1
ATOM 2483 N N . LYS A 1 323 ? 17.466 -5.254 -10.366 1.00 31.72 323 LYS A N 1
ATOM 2484 C CA . LYS A 1 323 ? 18.936 -5.234 -10.254 1.00 31.72 323 LYS A CA 1
ATOM 2485 C C . LYS A 1 323 ? 19.380 -4.128 -9.286 1.00 31.72 323 LYS A C 1
ATOM 2487 O O . LYS A 1 323 ? 18.869 -3.022 -9.451 1.00 31.72 323 LYS A O 1
ATOM 2492 N N . PRO A 1 324 ? 20.253 -4.436 -8.296 1.00 34.84 324 PRO A N 1
ATOM 2493 C CA . PRO A 1 324 ? 20.826 -3.468 -7.355 1.00 34.84 324 PRO A CA 1
ATOM 2494 C C . PRO A 1 324 ? 21.378 -2.217 -8.029 1.00 34.84 324 PRO A C 1
ATOM 2496 O O . PRO A 1 324 ? 21.988 -2.365 -9.117 1.00 34.84 324 PRO A O 1
#

Foldseek 3Di:
DQDADDPVLLVQLLVCQVLVQLFQAPAAEFAPRRSLVSSSVSNVHPDDYHYDNLQAAWFQAVLQPPDLQVLQVQLVVCLVVVVAQVSSVVSVTGGLLNLLVSLLVVVLVVVVVLVVCVVVVNAAPVDPPAQFDDDRLDPDTHHDDPVVLVVVCPPPDPVVSRRPDGDSYHYHYGHAFLSQLSNLCCQQQQAPAEEQALPQCSLFGQDSSFDWDKDKDADPVLSVPPDPDADPPQDPDQSPHSQHPPPDDPPDPPPDPSNSSSRHHDRMYMYTQADRHGPVRSVVCSVCVPPDDPDDDDHHPNNVVSVVTDRDPHNRRRDDSNDD

pLDDT: mean 76.35, std 19.19, range [30.23, 98.5]

Organism: NCBI:txid34504

InterPro domains:
  IPR013078 Histidine phosphatase superfamily, clade-1 [PF00300] (2-112)
  IPR013078 Histidine phosphatase superfamily, clade-1 [cd07067] (2-57)
  IPR029033 Histidine phosphatase superfamily [G3DSA:3.40.50.1240] (1-232)
  IPR029033 Histidine phosphatase superfamily [SSF53254] (2-207)
  IPR051695 Phosphoglycerate Mutase [PTHR46517] (1-219)

Radius of gyration: 20.27 Å; chains: 1; bounding box: 46×42×56 Å

Secondary structure (DSSP, 8-state):
---PPPHHHHHHHHHTHHHHHTS--SEEEE-SSHHHHHHHHHT--SSPEEE-GGGSPPPBGGGTTS-HHHHHHHHHHHHHTT-HHHHHHHTTBPPHHHHHHHHHHHHHHHHHHHHHHHHTT---TT-SS-SEE--TT-SS-EEPPHHHHGGG--SS-HHHHHHH------EEEE--HHHHHHHHHIIIIIEEEEES--GGGTTSPPPTT-EEEEEEE--HHHHHT--SPPPTTS-SS-SS--SS---S-TT-----TTGGGTSPPEEEEEEEEEEEE-HHHHHHHHH-TT---SS-SS--HHHHHHTTS---S-TTT----S--